Protein AF-A0A7S2A6K2-F1 (afdb_monomer)

Organism: Trieres chinensis (NCBI:txid1514140)

Radius of gyration: 58.03 Å; Cα contacts (8 Å, |Δi|>4): 0; chains: 1; bounding box: 153×87×168 Å

pLDDT: mean 70.65, std 25.45, range [35.47, 98.81]

Secondary structure (DSSP, 8-state):
------------------------------------------PPP---------PPP------------------------PPPP--------------S---SSGGG-S-----GGG--S---------------------------------HHHHHHHHHHHHHHHHHHHHHHHHHHHHHHHHHHHHHHHHHHHHHHHHHHHHHHHHHHHHHHHHHHHHHHHHHHHHHHHHHHHHHHHHHHHHHHHHHHHHHHHHHHHHHHHHHHHHHHHHHHHHHHHHHHHHHHHHHHHHHHHHHH-

Foldseek 3Di:
DDDDDDDDPPDDDDDDDDDDDDDDDDDDDDDDDDDDDDDDDDDDDDDDDDDDDDDDDDDDDDDDDDDDDDDDDDDDDDDDDDDDDDDDDDDDPDDPPPDPDPPDPCVVPPDPPPPCVPVPDPPDPPDPDPPDPPPPPDDPPPPDDDDDDPPPDPPVVVVVVVVVVVVVVVVVVVVVVVVVVVVVVVVVVVVVVVVVVVVVVVVVVVVVVVVVVVVVVVVVVVVVVVVVVVVVVVVVVVVVVVVVVVVVVVVVVVVVVVVVVVVVVVVVVVVVVVVVVVVVVVVVVVVVVVVVVVVVVVVPD

Sequence (301 aa):
RTTSPGTTFRDFLGLNMIGAGSVPSSGKLPFGRRNILSYTVHSSPTISSTSPLSNPPDMIAFRTSSYVDRGVSKGGMMRSFVRPKRNEEEDNTCGTSSTDSDIDDSLSSLGCDYPHEWAAVCASPSGSQPEGAHQASGPDRAVAGTETNERSSPPDLDVARH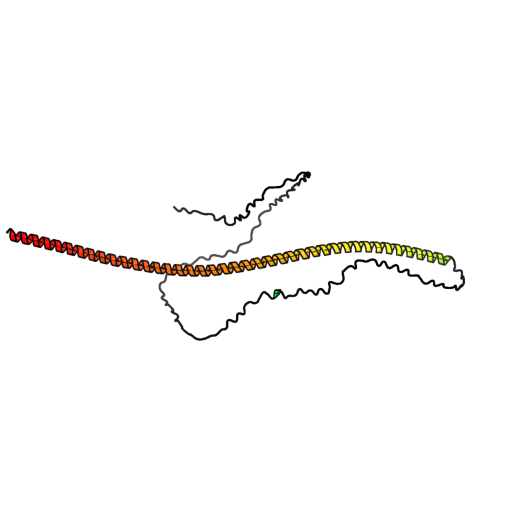VELKLRCAELELDRDRLSGERRSLHKENERLKRAASAAKEDRDTAQAQVKALRLALYQSQKKYREASEERDSLEEENERLRAENGLMAERNEDMEHLSDESRSYQEKYDGLQRIMDGLLRSLQVVTESKTVKSLQEKYV

Mean predicted aligned error: 19.92 Å

Solvent-accessible surface area (backbone atoms only — not comparable to full-atom values): 20286 Å² total; per-residue (Å²): 139,88,84,82,84,87,80,81,92,80,88,88,85,80,88,84,81,82,82,86,78,87,76,83,91,83,82,91,84,80,88,82,79,90,79,89,78,83,79,81,81,80,78,78,85,83,79,86,79,87,81,79,92,76,85,83,81,82,77,83,79,81,79,83,82,80,90,83,92,81,80,92,77,82,86,79,92,78,81,85,80,83,79,79,89,79,91,75,90,75,90,77,94,70,79,84,74,86,81,81,76,93,78,78,74,70,74,84,68,70,75,81,76,65,75,74,82,70,79,70,84,76,80,72,78,77,79,72,76,78,90,64,89,71,81,74,77,72,80,87,72,84,76,75,85,76,93,74,77,90,72,83,67,67,77,69,60,60,55,54,54,50,52,52,52,51,53,52,50,54,51,51,50,54,51,50,53,49,54,51,49,52,51,53,51,53,50,54,50,51,57,49,49,52,53,52,52,52,51,53,47,53,54,48,53,52,50,52,51,50,53,51,51,51,51,53,50,50,52,53,51,53,51,51,51,50,55,54,49,53,53,48,55,53,51,50,55,51,48,53,51,51,52,52,52,51,49,54,53,50,53,52,48,53,54,51,50,53,52,50,51,52,50,50,53,51,49,54,51,52,57,49,50,50,53,51,51,56,50,50,54,52,53,50,49,54,52,50,54,52,51,54,53,52,57,52,52,70,72,76,109

Structure (mmCIF, N/CA/C/O backbone):
data_AF-A0A7S2A6K2-F1
#
_entry.id   AF-A0A7S2A6K2-F1
#
loop_
_atom_site.group_PDB
_atom_site.id
_atom_site.type_symbol
_atom_site.label_atom_id
_atom_site.label_alt_id
_atom_site.label_comp_id
_atom_site.label_asym_id
_atom_site.label_entity_id
_atom_site.label_seq_id
_atom_site.pdbx_PDB_ins_code
_atom_site.Cartn_x
_atom_site.Cartn_y
_atom_site.Cartn_z
_atom_site.occupancy
_atom_site.B_iso_or_equiv
_atom_site.auth_seq_id
_atom_site.auth_comp_id
_atom_site.auth_asym_id
_atom_site.auth_atom_id
_atom_site.pdbx_PDB_model_num
ATOM 1 N N . ARG A 1 1 ? -47.329 -11.532 9.776 1.00 42.75 1 ARG A N 1
ATOM 2 C CA . ARG A 1 1 ? -47.103 -10.495 8.741 1.00 42.75 1 ARG A CA 1
ATOM 3 C C . ARG A 1 1 ? -45.695 -9.971 8.941 1.00 42.75 1 ARG A C 1
ATOM 5 O O . ARG A 1 1 ? -45.453 -9.232 9.878 1.00 42.75 1 ARG A O 1
ATOM 12 N N . THR A 1 2 ? -44.776 -10.493 8.146 1.00 38.06 2 THR A N 1
ATOM 13 C CA . THR A 1 2 ? -43.344 -10.205 8.158 1.00 38.06 2 THR A CA 1
ATOM 14 C C . THR A 1 2 ? -43.071 -9.011 7.251 1.00 38.06 2 THR A C 1
ATOM 16 O O . THR A 1 2 ? -43.418 -9.060 6.073 1.00 38.06 2 THR A O 1
ATOM 19 N N . THR A 1 3 ? -42.449 -7.961 7.773 1.00 47.28 3 THR A N 1
ATOM 20 C CA . THR A 1 3 ? -41.890 -6.870 6.965 1.00 47.28 3 THR A CA 1
ATOM 21 C C . THR A 1 3 ? -40.410 -6.750 7.287 1.00 47.28 3 THR A C 1
ATOM 23 O O . THR A 1 3 ? -40.027 -6.263 8.345 1.00 47.28 3 THR A O 1
ATOM 26 N N . SER A 1 4 ? -39.604 -7.263 6.362 1.00 36.09 4 SER A N 1
ATOM 27 C CA . SER A 1 4 ? -38.177 -6.988 6.219 1.00 36.09 4 SER A CA 1
ATOM 28 C C . SER A 1 4 ? -38.004 -5.641 5.506 1.00 36.09 4 SER A C 1
ATOM 30 O O . SER A 1 4 ? -38.740 -5.380 4.551 1.00 36.09 4 SER A O 1
ATOM 32 N N . PRO A 1 5 ? -37.024 -4.813 5.898 1.00 55.53 5 PRO A N 1
ATOM 33 C CA . PRO A 1 5 ? -36.425 -3.839 5.007 1.00 55.53 5 PRO A CA 1
ATOM 34 C C . PRO A 1 5 ? -35.109 -4.405 4.457 1.00 55.53 5 PRO A C 1
ATOM 36 O O . PRO A 1 5 ? -34.169 -4.676 5.201 1.00 55.53 5 PRO A O 1
ATOM 39 N N . GLY A 1 6 ? -35.052 -4.594 3.140 1.00 37.22 6 GLY A N 1
ATOM 40 C CA . GLY A 1 6 ? -33.804 -4.802 2.415 1.00 37.22 6 GLY A CA 1
ATOM 41 C C . GLY A 1 6 ? -33.145 -3.453 2.152 1.00 37.22 6 GLY A C 1
ATOM 42 O O . GLY A 1 6 ? -33.611 -2.694 1.306 1.00 37.22 6 GLY A O 1
ATOM 43 N N . THR A 1 7 ? -32.073 -3.149 2.878 1.00 47.56 7 THR A N 1
ATOM 44 C CA . THR A 1 7 ? -31.164 -2.042 2.577 1.00 47.56 7 THR A CA 1
ATOM 45 C C . THR A 1 7 ? -30.038 -2.567 1.692 1.00 47.56 7 THR A C 1
ATOM 47 O O . THR A 1 7 ? -29.226 -3.399 2.089 1.00 47.56 7 THR A O 1
ATOM 50 N N . THR A 1 8 ? -30.005 -2.110 0.444 1.00 48.53 8 THR A N 1
ATOM 51 C CA . THR A 1 8 ? -28.906 -2.375 -0.484 1.00 48.53 8 THR A CA 1
ATOM 52 C C . THR A 1 8 ? -27.699 -1.527 -0.108 1.00 48.53 8 THR A C 1
ATOM 54 O O . THR A 1 8 ? -27.728 -0.303 -0.196 1.00 48.53 8 THR A O 1
ATOM 57 N N . PHE A 1 9 ? -26.636 -2.217 0.291 1.00 44.91 9 PHE A N 1
ATOM 58 C CA . PHE A 1 9 ? -25.299 -1.702 0.545 1.00 44.91 9 PHE A CA 1
ATOM 59 C C . PHE A 1 9 ? -24.599 -1.435 -0.798 1.00 44.91 9 PHE A C 1
ATOM 61 O O . PHE A 1 9 ? -23.989 -2.318 -1.398 1.00 44.91 9 PHE A O 1
ATOM 68 N N . ARG A 1 10 ? -24.747 -0.220 -1.320 1.00 46.84 10 ARG A N 1
ATOM 69 C CA . ARG A 1 10 ? -23.937 0.318 -2.416 1.00 46.84 10 ARG A CA 1
ATOM 70 C C . ARG A 1 10 ? -23.838 1.811 -2.172 1.00 46.84 10 ARG A C 1
ATOM 72 O O . ARG A 1 10 ? -24.794 2.504 -2.468 1.00 46.84 10 ARG A O 1
ATOM 79 N N . ASP A 1 11 ? -22.754 2.217 -1.514 1.00 42.09 11 ASP A N 1
ATOM 80 C CA . ASP A 1 11 ? -22.126 3.545 -1.578 1.00 42.09 11 ASP A CA 1
ATOM 81 C C . ASP A 1 11 ? -21.040 3.625 -0.495 1.00 42.09 11 ASP A C 1
ATOM 83 O O . ASP A 1 11 ? -21.194 4.247 0.548 1.00 42.09 11 ASP A O 1
ATOM 87 N N . PHE A 1 12 ? -19.915 2.957 -0.734 1.00 44.66 12 PHE A N 1
ATOM 88 C CA . PHE A 1 12 ? -18.656 3.268 -0.061 1.00 44.66 12 PHE A CA 1
ATOM 89 C C . PHE A 1 12 ? -17.568 3.144 -1.116 1.00 44.66 12 PHE A C 1
ATOM 91 O O . PHE A 1 12 ? -17.227 2.037 -1.513 1.00 44.66 12 PHE A O 1
ATOM 98 N N . LEU A 1 13 ? -17.164 4.304 -1.638 1.00 49.12 13 LEU A N 1
ATOM 99 C CA . LEU A 1 13 ? -15.906 4.681 -2.302 1.00 49.12 13 LEU A CA 1
ATOM 100 C C . LEU A 1 13 ? -16.194 5.848 -3.269 1.00 49.12 13 LEU A C 1
ATOM 102 O O . LEU A 1 13 ? -15.992 5.768 -4.478 1.00 49.12 13 LEU A O 1
ATOM 106 N N . GLY A 1 14 ? -16.694 6.952 -2.709 1.00 36.16 14 GLY A N 1
ATOM 107 C CA . GLY A 1 14 ? -16.767 8.253 -3.370 1.00 36.16 14 GLY A CA 1
ATOM 108 C C . GLY A 1 14 ? -15.609 9.130 -2.905 1.00 36.16 14 GLY A C 1
ATOM 109 O O . GLY A 1 14 ? -15.725 9.841 -1.910 1.00 36.16 14 GLY A O 1
ATOM 110 N N . LEU A 1 15 ? -14.487 9.054 -3.620 1.00 44.50 15 LEU A N 1
ATOM 111 C CA . LEU A 1 15 ? -13.382 10.008 -3.552 1.00 44.50 15 LEU A CA 1
ATOM 112 C C . LEU A 1 15 ? -13.890 11.402 -3.956 1.00 44.50 15 LEU A C 1
ATOM 114 O O . LEU A 1 15 ? -13.975 11.709 -5.140 1.00 44.50 15 LEU A O 1
ATOM 118 N N . ASN A 1 16 ? -14.204 12.252 -2.979 1.00 39.16 16 ASN A N 1
ATOM 119 C CA . ASN A 1 16 ? -14.397 13.687 -3.189 1.00 39.16 16 ASN A CA 1
ATOM 120 C C . ASN A 1 16 ? -13.176 14.437 -2.655 1.00 39.16 16 ASN A C 1
ATOM 122 O O . ASN A 1 16 ? -13.087 14.770 -1.478 1.00 39.16 16 ASN A O 1
ATOM 126 N N . MET A 1 17 ? -12.231 14.697 -3.553 1.00 42.09 17 MET A N 1
ATOM 127 C CA . MET A 1 17 ? -11.074 15.562 -3.337 1.00 42.09 17 MET A CA 1
ATOM 128 C C . MET A 1 17 ? -10.866 16.394 -4.601 1.00 42.09 17 MET A C 1
ATOM 130 O O . MET A 1 17 ? -10.037 16.036 -5.425 1.00 42.09 17 MET A O 1
ATOM 134 N N . ILE A 1 18 ? -11.608 17.496 -4.761 1.00 43.25 18 ILE A N 1
ATOM 135 C CA . ILE A 1 18 ? -11.121 18.682 -5.487 1.00 43.25 18 ILE A CA 1
ATOM 136 C C . ILE A 1 18 ? -11.653 19.919 -4.758 1.00 43.25 18 ILE A C 1
ATOM 138 O O . ILE A 1 18 ? -12.797 20.334 -4.931 1.00 43.25 18 ILE A O 1
ATOM 142 N N . GLY A 1 19 ? -10.796 20.484 -3.908 1.00 40.16 19 GLY A N 1
ATOM 143 C CA . GLY A 1 19 ? -10.987 21.800 -3.320 1.00 40.16 19 GLY A CA 1
ATOM 144 C C . GLY A 1 19 ? -10.892 22.882 -4.394 1.00 40.16 19 GLY A C 1
ATOM 145 O O . GLY A 1 19 ? -9.965 22.902 -5.205 1.00 40.16 19 GLY A O 1
ATOM 146 N N . ALA A 1 20 ? -11.865 23.786 -4.383 1.00 39.44 20 ALA A N 1
ATOM 147 C CA . ALA A 1 20 ? -11.866 24.995 -5.185 1.00 39.44 20 ALA A CA 1
ATOM 148 C C . ALA A 1 20 ? -10.794 25.962 -4.654 1.00 39.44 20 ALA A C 1
ATOM 150 O O . ALA A 1 20 ? -10.981 26.637 -3.643 1.00 39.44 20 ALA A O 1
ATOM 151 N N . GLY A 1 21 ? -9.653 26.006 -5.341 1.00 39.03 21 GLY A N 1
ATOM 152 C CA . GLY A 1 21 ? -8.629 27.027 -5.159 1.00 39.03 21 GLY A CA 1
ATOM 153 C C . GLY A 1 21 ? -9.043 28.328 -5.843 1.00 39.03 21 GLY A C 1
ATOM 154 O O . GLY A 1 21 ? -9.086 28.414 -7.067 1.00 39.03 21 GLY A O 1
ATOM 155 N N . SER A 1 22 ? -9.347 29.329 -5.024 1.00 41.62 22 SER A N 1
ATOM 156 C CA . SER A 1 22 ? -9.464 30.740 -5.388 1.00 41.62 22 SER A CA 1
ATOM 157 C C . SER A 1 22 ? -8.149 31.258 -5.989 1.00 41.62 22 SER A C 1
ATOM 159 O O . SER A 1 22 ? -7.087 31.077 -5.393 1.00 41.62 22 SER A O 1
ATOM 161 N N . VAL A 1 23 ? -8.214 31.925 -7.145 1.00 47.94 23 VAL A N 1
ATOM 162 C CA . VAL A 1 23 ? -7.102 32.703 -7.719 1.00 47.94 23 VAL A CA 1
ATOM 163 C C . VAL A 1 23 ? -7.562 34.158 -7.838 1.00 47.94 23 VAL A C 1
ATOM 165 O O . VAL A 1 23 ? -8.646 34.402 -8.377 1.00 47.94 23 VAL A O 1
ATOM 168 N N . PRO A 1 24 ? -6.784 35.137 -7.342 1.00 54.09 24 PRO A N 1
ATOM 169 C CA . PRO A 1 24 ? -7.189 36.530 -7.356 1.00 54.09 24 PRO A CA 1
ATOM 170 C C . PRO A 1 24 ? -6.996 37.174 -8.730 1.00 54.09 24 PRO A C 1
ATOM 172 O O . PRO A 1 24 ? -6.078 36.873 -9.491 1.00 54.09 24 PRO A O 1
ATOM 175 N N . SER A 1 25 ? -7.877 38.132 -8.996 1.00 47.06 25 SER A N 1
ATOM 176 C CA . SER A 1 25 ? -7.819 39.067 -10.108 1.00 47.06 25 SER A CA 1
ATOM 177 C C . SER A 1 25 ? -6.558 39.934 -10.074 1.00 47.06 25 SER A C 1
ATOM 179 O O . SER A 1 25 ? -6.265 40.543 -9.046 1.00 47.06 25 SER A O 1
ATOM 181 N N . SER A 1 26 ? -5.894 40.107 -11.216 1.00 49.72 26 SER A N 1
ATOM 182 C CA . SER A 1 26 ? -5.509 41.416 -11.780 1.00 49.72 26 SER A CA 1
ATOM 183 C C . SER A 1 26 ? -4.540 41.241 -12.954 1.00 49.72 26 SER A C 1
ATOM 185 O O . SER A 1 26 ? -3.700 40.350 -12.949 1.00 49.72 26 SER A O 1
ATOM 187 N N . GLY A 1 27 ? -4.643 42.124 -13.952 1.00 39.91 27 GLY A N 1
ATOM 188 C CA . GLY A 1 27 ? -3.552 42.366 -14.904 1.00 39.91 27 GLY A CA 1
ATOM 189 C C . GLY A 1 27 ? -3.929 42.261 -16.378 1.00 39.91 27 GLY A C 1
ATOM 190 O O . GLY A 1 27 ? -3.721 41.241 -17.018 1.00 39.91 27 GLY A O 1
ATOM 191 N N . LYS A 1 28 ? -4.441 43.366 -16.927 1.00 50.69 28 LYS A N 1
ATOM 192 C CA . LYS A 1 28 ? -4.556 43.645 -18.367 1.00 50.69 28 LYS A CA 1
ATOM 193 C C . LYS A 1 28 ? -3.193 43.547 -19.063 1.00 50.69 28 LYS A C 1
ATOM 195 O O . LYS A 1 28 ? -2.296 44.261 -18.635 1.00 50.69 28 LYS A O 1
ATOM 200 N N . LEU A 1 29 ? -3.107 42.864 -20.208 1.00 44.53 29 LEU A N 1
ATOM 201 C CA . LEU A 1 29 ? -2.281 43.278 -21.358 1.00 44.53 29 LEU A CA 1
ATOM 202 C C . LEU A 1 29 ? -2.903 42.786 -22.686 1.00 44.53 29 LEU A C 1
ATOM 204 O O . LEU A 1 29 ? -3.667 41.819 -22.667 1.00 44.53 29 LEU A O 1
ATOM 208 N N . PRO A 1 30 ? -2.654 43.469 -23.824 1.00 59.94 30 PRO A N 1
ATOM 209 C CA . PRO A 1 30 ? -3.544 43.408 -24.977 1.00 59.94 30 PRO A CA 1
ATOM 210 C C . PRO A 1 30 ? -2.936 42.726 -26.223 1.00 59.94 30 PRO A C 1
ATOM 212 O O . PRO A 1 30 ? -1.726 42.628 -26.369 1.00 59.94 30 PRO A O 1
ATOM 215 N N . PHE A 1 31 ? -3.833 42.349 -27.143 1.00 43.31 31 PHE A N 1
ATOM 216 C CA . PHE A 1 31 ? -3.642 42.054 -28.576 1.00 43.31 31 PHE A CA 1
ATOM 217 C C . PHE A 1 31 ? -2.600 41.006 -29.004 1.00 43.31 31 PHE A C 1
ATOM 219 O O . PHE A 1 31 ? -1.398 41.229 -28.950 1.00 43.31 31 PHE A O 1
ATOM 226 N N . GLY A 1 32 ? -3.070 39.932 -29.656 1.00 36.59 32 GLY A N 1
ATOM 227 C CA . GLY A 1 32 ? -2.157 39.057 -30.394 1.00 36.59 32 GLY A CA 1
ATOM 228 C C . GLY A 1 32 ? -2.768 37.846 -31.090 1.00 36.59 32 GLY A C 1
ATOM 229 O O . GLY A 1 32 ? -2.467 36.729 -30.719 1.00 36.59 32 GLY A O 1
ATOM 230 N N . ARG A 1 33 ? -3.574 38.093 -32.128 1.00 42.75 33 ARG A N 1
ATOM 231 C CA . ARG A 1 33 ? -3.804 37.231 -33.309 1.00 42.75 33 ARG A CA 1
ATOM 232 C C . ARG A 1 33 ? -4.261 35.770 -33.109 1.00 42.75 33 ARG A C 1
ATOM 234 O O . ARG A 1 33 ? -3.524 34.863 -32.750 1.00 42.75 33 ARG A O 1
ATOM 241 N N . ARG A 1 34 ? -5.506 35.580 -33.553 1.00 45.62 34 ARG A N 1
ATOM 242 C CA . ARG A 1 34 ? -6.165 34.341 -33.979 1.00 45.62 34 ARG A CA 1
ATOM 243 C C . ARG A 1 34 ? -5.237 33.433 -34.801 1.00 45.62 34 ARG A C 1
ATOM 245 O O . ARG A 1 34 ? -4.750 33.865 -35.839 1.00 45.62 34 ARG A O 1
ATOM 252 N N . ASN A 1 35 ? -5.143 32.167 -34.404 1.00 38.53 35 ASN A N 1
ATOM 253 C CA . ASN A 1 35 ? -4.985 31.036 -35.316 1.00 38.53 35 ASN A CA 1
ATOM 254 C C . ASN A 1 35 ? -5.990 29.965 -34.883 1.00 38.53 35 ASN A C 1
ATOM 256 O O . ASN A 1 35 ? -5.840 29.328 -33.845 1.00 38.53 35 ASN A O 1
ATOM 260 N N . ILE A 1 36 ? -7.067 29.845 -35.658 1.00 42.19 36 ILE A N 1
ATOM 261 C CA . ILE A 1 36 ? -8.081 28.805 -35.507 1.00 42.19 36 ILE A CA 1
ATOM 262 C C . ILE A 1 36 ? -7.498 27.558 -36.174 1.00 42.19 36 ILE A C 1
ATOM 264 O O . ILE A 1 36 ? -7.496 27.458 -37.397 1.00 42.19 36 ILE A O 1
ATOM 268 N N . LEU A 1 37 ? -6.959 26.639 -35.375 1.00 40.16 37 LEU A N 1
ATOM 269 C CA . LEU A 1 37 ? -6.690 25.268 -35.802 1.00 40.16 37 LEU A CA 1
ATOM 270 C C . LEU A 1 37 ? -7.929 24.437 -35.464 1.00 40.16 37 LEU A C 1
ATOM 272 O O . LEU A 1 37 ? -8.225 24.173 -34.300 1.00 40.16 37 LEU A O 1
ATOM 276 N N . SER A 1 38 ? -8.686 24.081 -36.497 1.00 39.81 38 SER A N 1
ATOM 277 C CA . SER A 1 38 ? -9.765 23.101 -36.434 1.00 39.81 38 SER A CA 1
ATOM 278 C C . SER A 1 38 ? -9.172 21.713 -36.194 1.00 39.81 38 SER A C 1
ATOM 280 O O . SER A 1 38 ? -8.532 21.153 -37.080 1.00 39.81 38 SER A O 1
ATOM 282 N N . TYR A 1 39 ? -9.399 21.157 -35.004 1.00 35.47 39 TYR A N 1
ATOM 283 C CA . TYR A 1 39 ? -9.144 19.749 -34.715 1.00 35.47 39 TYR A CA 1
ATOM 284 C C . TYR A 1 39 ? -10.369 18.937 -35.139 1.00 35.47 39 TYR A C 1
ATOM 286 O O . TYR A 1 39 ? -11.404 18.947 -34.474 1.00 35.47 39 TYR A O 1
ATOM 294 N N . THR A 1 40 ? -10.264 18.246 -36.270 1.00 39.19 40 THR A N 1
ATOM 295 C CA . THR A 1 40 ? -11.180 17.171 -36.655 1.00 39.19 40 THR A CA 1
ATOM 296 C C . THR A 1 40 ? -10.901 15.964 -35.764 1.00 39.19 40 THR A C 1
ATOM 298 O O . THR A 1 40 ? -9.881 15.291 -35.897 1.00 39.19 40 THR A O 1
ATOM 301 N N . VAL A 1 41 ? -11.813 15.698 -34.831 1.00 38.25 41 VAL A N 1
ATOM 302 C CA . VAL A 1 41 ? -11.847 14.459 -34.050 1.00 38.25 41 VAL A CA 1
ATOM 303 C C . VAL A 1 41 ? -12.326 13.346 -34.981 1.00 38.25 41 VAL A C 1
ATOM 305 O O . VAL A 1 41 ? -13.511 13.258 -35.293 1.00 38.25 41 VAL A O 1
ATOM 308 N N . HIS A 1 42 ? -11.410 12.505 -35.461 1.00 37.00 42 HIS A N 1
ATOM 309 C CA . HIS A 1 42 ? -11.784 11.238 -36.081 1.00 37.00 42 HIS A CA 1
ATOM 310 C C . HIS A 1 42 ? -12.136 10.239 -34.980 1.00 37.00 42 HIS A C 1
ATOM 312 O O . HIS A 1 42 ? -11.270 9.727 -34.275 1.00 37.00 42 HIS A O 1
ATOM 318 N N . SER A 1 43 ? -13.436 9.999 -34.820 1.00 38.16 43 SER A N 1
ATOM 319 C CA . SER A 1 43 ? -13.988 8.913 -34.019 1.00 38.16 43 SER A CA 1
ATOM 320 C C . SER A 1 43 ? -13.567 7.561 -34.602 1.00 38.16 43 SER A C 1
ATOM 322 O O . SER A 1 43 ? -13.741 7.307 -35.794 1.00 38.16 43 SER A O 1
ATOM 324 N N . SER A 1 44 ? -13.018 6.697 -33.751 1.00 40.88 44 SER A N 1
ATOM 325 C CA . SER A 1 44 ? -12.693 5.304 -34.062 1.00 40.88 44 SER A CA 1
ATOM 326 C C . SER A 1 44 ? -13.932 4.517 -34.518 1.00 40.88 44 SER A C 1
ATOM 328 O O . SER A 1 44 ? -15.012 4.714 -33.954 1.00 40.88 44 SER A O 1
ATOM 330 N N . PRO A 1 45 ? -13.804 3.582 -35.477 1.00 51.03 45 PRO A N 1
ATOM 331 C CA . PRO A 1 45 ? -14.898 2.701 -35.853 1.00 51.03 45 PRO A CA 1
ATOM 332 C C . PRO A 1 45 ? -15.125 1.622 -34.789 1.00 51.03 45 PRO A C 1
ATOM 334 O O . PRO A 1 45 ? -14.215 0.906 -34.372 1.00 51.03 45 PRO A O 1
ATOM 337 N N . THR A 1 46 ? -16.380 1.506 -34.369 1.00 38.78 46 THR A N 1
ATOM 338 C CA . THR A 1 46 ? -16.914 0.423 -33.545 1.00 38.78 46 THR A CA 1
ATOM 339 C C . THR A 1 46 ? -16.974 -0.844 -34.398 1.00 38.78 46 THR A C 1
ATOM 341 O O . THR A 1 46 ? -17.754 -0.918 -35.344 1.00 38.78 46 THR A O 1
ATOM 344 N N . ILE A 1 47 ? -16.146 -1.844 -34.093 1.00 43.41 47 ILE A N 1
ATOM 345 C CA . ILE A 1 47 ? -16.256 -3.169 -34.711 1.00 43.41 47 ILE A CA 1
ATOM 346 C C . ILE A 1 47 ? -17.214 -3.991 -33.851 1.00 43.41 47 ILE A C 1
ATOM 348 O O . ILE A 1 47 ? -16.845 -4.525 -32.806 1.00 43.41 47 ILE A O 1
ATOM 352 N N . SER A 1 48 ? -18.467 -4.073 -34.291 1.00 40.22 48 SER A N 1
ATOM 353 C CA . SER A 1 48 ? -19.403 -5.100 -33.850 1.00 40.22 48 SER A CA 1
ATOM 354 C C . SER A 1 48 ? -18.947 -6.446 -34.411 1.00 40.22 48 SER A C 1
ATOM 356 O O . SER A 1 48 ? -18.986 -6.656 -35.620 1.00 40.22 48 SER A O 1
ATOM 358 N N . SER A 1 49 ? -18.539 -7.370 -33.541 1.00 39.38 49 SER A N 1
ATOM 359 C CA . SER A 1 49 ? -18.468 -8.789 -33.893 1.00 39.38 49 SER A CA 1
ATOM 360 C C . SER A 1 49 ? -19.356 -9.580 -32.940 1.00 39.38 49 SER A C 1
ATOM 362 O O . SER A 1 49 ? -19.070 -9.773 -31.763 1.00 39.38 49 SER A O 1
ATOM 364 N N . THR A 1 50 ? -20.510 -9.965 -33.467 1.00 48.88 50 THR A N 1
ATOM 365 C CA . THR A 1 50 ? -21.356 -11.031 -32.949 1.00 48.88 50 THR A CA 1
ATOM 366 C C . THR A 1 50 ? -20.763 -12.358 -33.402 1.00 48.88 50 THR A C 1
ATOM 368 O O . THR A 1 50 ? -20.618 -12.581 -34.604 1.00 48.88 50 THR A O 1
ATOM 371 N N . SER A 1 51 ? -20.451 -13.256 -32.473 1.00 39.03 51 SER A N 1
ATOM 372 C CA . SER A 1 51 ? -20.331 -14.691 -32.754 1.00 39.03 51 SER A CA 1
ATOM 373 C C . SER A 1 51 ? -20.662 -15.515 -31.503 1.00 39.03 51 SER A C 1
ATOM 375 O O . SER A 1 51 ? -20.531 -14.998 -30.393 1.00 39.03 51 SER A O 1
ATOM 377 N N . PRO A 1 52 ? -21.188 -16.741 -31.679 1.00 51.34 52 PRO A N 1
ATOM 378 C CA . PRO A 1 52 ? -22.113 -17.359 -30.737 1.00 51.34 52 PRO A CA 1
ATOM 379 C C . PRO A 1 52 ? -21.466 -18.386 -29.797 1.00 51.34 52 PRO A C 1
ATOM 381 O O . PRO A 1 52 ? -20.362 -18.868 -30.024 1.00 51.34 52 PRO A O 1
ATOM 384 N N . LEU A 1 53 ? -22.244 -18.710 -28.759 1.00 44.81 53 LEU A N 1
ATOM 385 C CA . LEU A 1 53 ? -22.185 -19.854 -27.844 1.00 44.81 53 LEU A CA 1
ATOM 386 C C . LEU A 1 53 ? -21.202 -20.986 -28.212 1.00 44.81 53 LEU A C 1
ATOM 388 O O . LEU A 1 53 ? -21.426 -21.730 -29.165 1.00 44.81 53 LEU A O 1
ATOM 392 N N . SER A 1 54 ? -20.244 -21.238 -27.317 1.00 44.69 54 SER A N 1
ATOM 393 C CA . SER A 1 54 ? -19.679 -22.572 -27.094 1.00 44.69 54 SER A CA 1
ATOM 394 C C . SER A 1 54 ? -19.627 -22.859 -25.591 1.00 44.69 54 SER A C 1
ATOM 396 O O . SER A 1 54 ? -19.135 -22.042 -24.815 1.00 44.69 54 SER A O 1
ATOM 398 N N . ASN A 1 55 ? -20.183 -24.006 -25.213 1.00 46.44 55 ASN A N 1
ATOM 399 C CA . ASN A 1 55 ? -20.438 -24.482 -23.853 1.00 46.44 55 ASN A CA 1
ATOM 400 C C . ASN A 1 55 ? -19.206 -24.460 -22.918 1.00 46.44 55 ASN A C 1
ATOM 402 O O . ASN A 1 55 ? -18.104 -24.772 -23.374 1.00 46.44 55 ASN A O 1
ATOM 406 N N . PRO A 1 56 ? -19.379 -24.193 -21.609 1.00 58.19 56 PRO A N 1
ATOM 407 C CA . PRO A 1 56 ? -18.349 -24.465 -20.608 1.00 58.19 56 PRO A CA 1
ATOM 408 C C . PRO A 1 56 ? -18.281 -25.972 -20.274 1.00 58.19 56 PRO A C 1
ATOM 410 O O . PRO A 1 56 ? -19.327 -26.626 -20.243 1.00 58.19 56 PRO A O 1
ATOM 413 N N . PRO A 1 57 ? -17.089 -26.537 -20.003 1.00 57.09 57 PRO A N 1
ATOM 414 C CA . PRO A 1 57 ? -16.951 -27.921 -19.569 1.00 57.09 57 PRO A CA 1
ATOM 415 C C . PRO A 1 57 ? -17.310 -28.099 -18.086 1.00 57.09 57 PRO A C 1
ATOM 417 O O . PRO A 1 57 ? -16.987 -27.269 -17.237 1.00 57.09 57 PRO A O 1
ATOM 420 N N . ASP A 1 58 ? -17.988 -29.216 -17.839 1.00 40.50 58 ASP A N 1
ATOM 421 C CA . ASP A 1 58 ? -18.359 -29.879 -16.588 1.00 40.50 58 ASP A CA 1
ATOM 422 C C . ASP A 1 58 ? -17.674 -29.398 -15.298 1.00 40.50 58 ASP A C 1
ATOM 424 O O . ASP A 1 58 ? -16.499 -29.662 -15.029 1.00 40.50 58 ASP A O 1
ATOM 428 N N . MET A 1 59 ? -18.479 -28.789 -14.422 1.00 44.66 59 MET A N 1
ATOM 429 C CA . MET A 1 59 ? -18.147 -28.683 -13.007 1.00 44.66 59 MET A CA 1
ATOM 430 C C . MET A 1 59 ? -18.308 -30.045 -12.330 1.00 44.66 59 MET A C 1
ATOM 432 O O . MET A 1 59 ? -19.373 -30.664 -12.358 1.00 44.66 59 MET A O 1
ATOM 436 N N . ILE A 1 60 ? -17.245 -30.467 -11.654 1.00 43.50 60 ILE A N 1
ATOM 437 C CA . ILE A 1 60 ? -17.207 -31.617 -10.755 1.00 43.50 60 ILE A CA 1
ATOM 438 C C . ILE A 1 60 ? -18.222 -31.397 -9.625 1.00 43.50 60 ILE A C 1
ATOM 440 O O . ILE A 1 60 ? -18.049 -30.546 -8.752 1.00 43.50 60 ILE A O 1
ATOM 444 N N . ALA A 1 61 ? -19.297 -32.181 -9.655 1.00 39.38 61 ALA A N 1
ATOM 445 C CA . ALA A 1 61 ? -20.300 -32.245 -8.607 1.00 39.38 61 ALA A CA 1
ATOM 446 C C . ALA A 1 61 ? -19.719 -32.926 -7.357 1.00 39.38 61 ALA A C 1
ATOM 448 O O . ALA A 1 61 ? -19.506 -34.141 -7.336 1.00 39.38 61 ALA A O 1
ATOM 449 N N . PHE A 1 62 ? -19.514 -32.162 -6.283 1.00 40.06 62 PHE A N 1
ATOM 450 C CA . PHE A 1 62 ? -19.379 -32.739 -4.948 1.00 40.06 62 PHE A CA 1
ATOM 451 C C . PHE A 1 62 ? -20.750 -33.246 -4.493 1.00 40.06 62 PHE A C 1
ATOM 453 O O . PHE A 1 62 ? -21.661 -32.481 -4.184 1.00 40.06 62 PHE A O 1
ATOM 460 N N . ARG A 1 63 ? -20.884 -34.575 -4.499 1.00 41.53 63 ARG A N 1
ATOM 461 C CA . ARG A 1 63 ? -22.012 -35.320 -3.940 1.00 41.53 63 ARG A CA 1
ATOM 462 C C . ARG A 1 63 ? -22.208 -34.955 -2.468 1.00 41.53 63 ARG A C 1
ATOM 464 O O . ARG A 1 63 ? -21.372 -35.285 -1.630 1.00 41.53 63 ARG A O 1
ATOM 471 N N . THR A 1 64 ? -23.355 -34.375 -2.143 1.00 43.84 64 THR A N 1
ATOM 472 C CA . THR A 1 64 ? -23.930 -34.448 -0.801 1.00 43.84 64 THR A CA 1
ATOM 473 C C . THR A 1 64 ? -24.529 -35.844 -0.617 1.00 43.84 64 THR A C 1
ATOM 475 O O . THR A 1 64 ? -25.488 -36.227 -1.283 1.00 43.84 64 THR A O 1
ATOM 478 N N . SER A 1 65 ? -23.913 -36.647 0.254 1.00 44.22 65 SER A N 1
ATOM 479 C CA . SER A 1 65 ? -24.444 -37.947 0.670 1.00 44.22 65 SER A CA 1
ATOM 480 C C . SER A 1 65 ? -25.419 -37.746 1.826 1.00 44.22 65 SER A C 1
ATOM 482 O O . SER A 1 65 ? -25.034 -37.314 2.908 1.00 44.22 65 SER A O 1
ATOM 484 N N . SER A 1 66 ? -26.683 -38.068 1.579 1.00 53.47 66 SER A N 1
ATOM 485 C CA . SER A 1 66 ? -27.741 -38.249 2.574 1.00 53.47 66 SER A CA 1
ATOM 486 C C . SER A 1 66 ? -27.640 -39.608 3.289 1.00 53.47 66 SER A C 1
ATOM 488 O O . SER A 1 66 ? -27.032 -40.526 2.740 1.00 53.47 66 SER A O 1
ATOM 490 N N . TYR A 1 67 ? -28.380 -39.744 4.406 1.00 36.69 67 TYR A N 1
ATOM 491 C CA . TYR A 1 67 ? -28.694 -40.964 5.192 1.00 36.69 67 TYR A CA 1
ATOM 492 C C . TYR A 1 67 ? -27.600 -41.391 6.199 1.00 36.69 67 TYR A C 1
ATOM 494 O O . TYR A 1 67 ? -26.450 -41.545 5.822 1.00 36.69 67 TYR A O 1
ATOM 502 N N . VAL A 1 68 ? -27.849 -41.594 7.503 1.00 48.28 68 VAL A N 1
ATOM 503 C CA . VAL A 1 68 ? -28.964 -42.291 8.178 1.00 48.28 68 VAL A CA 1
ATOM 504 C C . VAL A 1 68 ? -29.245 -41.686 9.565 1.00 48.28 68 VAL A C 1
ATOM 506 O O . VAL A 1 68 ? -28.333 -41.444 10.349 1.00 48.28 68 VAL A O 1
ATOM 509 N N . ASP A 1 69 ? -30.532 -41.537 9.867 1.00 47.34 69 ASP A N 1
ATOM 510 C CA . ASP A 1 69 ? -31.122 -41.342 11.191 1.00 47.34 69 ASP A CA 1
ATOM 511 C C . ASP A 1 69 ? -31.199 -42.683 11.952 1.00 47.34 69 ASP A C 1
ATOM 513 O O . ASP A 1 69 ? -31.698 -43.666 11.397 1.00 47.34 69 ASP A O 1
ATOM 517 N N . ARG A 1 70 ? -30.709 -42.735 13.201 1.00 43.09 70 ARG A N 1
ATOM 518 C CA . ARG A 1 70 ? -31.137 -43.693 14.242 1.00 43.09 70 ARG A CA 1
ATOM 519 C C . ARG A 1 70 ? -30.558 -43.332 15.618 1.00 43.09 70 ARG A C 1
ATOM 521 O O . ARG A 1 70 ? -29.389 -43.570 15.893 1.00 43.09 70 ARG A O 1
ATOM 528 N N . GLY A 1 71 ? -31.449 -42.921 16.517 1.00 40.06 71 GLY A N 1
ATOM 529 C CA . GLY A 1 71 ? -31.589 -43.601 17.809 1.00 40.06 71 GLY A CA 1
ATOM 530 C C . GLY A 1 71 ? -30.767 -43.091 18.995 1.00 40.06 71 GLY A C 1
ATOM 531 O O . GLY A 1 71 ? -29.661 -43.543 19.258 1.00 40.06 71 GLY A O 1
ATOM 532 N N . VAL A 1 72 ? -31.420 -42.242 19.788 1.00 48.56 72 VAL A N 1
ATOM 533 C CA . VAL A 1 72 ? -31.472 -42.240 21.263 1.00 48.56 72 VAL A CA 1
ATOM 534 C C . VAL A 1 72 ? -30.724 -43.394 21.964 1.00 48.56 72 VAL A C 1
ATOM 536 O O . VAL A 1 72 ? -31.179 -44.534 21.922 1.00 48.56 72 VAL A O 1
ATOM 539 N N . SER A 1 73 ? -29.700 -43.075 22.767 1.00 42.19 73 SER A N 1
ATOM 540 C CA . SER A 1 73 ? -29.483 -43.748 24.058 1.00 42.19 73 SER A CA 1
ATOM 541 C C . SER A 1 73 ? -28.633 -42.911 25.021 1.00 42.19 73 SER A C 1
ATOM 543 O O . SER A 1 73 ? -27.441 -42.706 24.831 1.00 42.19 73 SER A O 1
ATOM 545 N N . LYS A 1 74 ? -29.317 -42.441 26.067 1.00 45.28 74 LYS A N 1
ATOM 546 C CA . LYS A 1 74 ? -28.911 -42.309 27.476 1.00 45.28 74 LYS A CA 1
ATOM 547 C C . LYS A 1 74 ? -27.425 -42.509 27.833 1.00 45.28 74 LYS A C 1
ATOM 549 O O . LYS A 1 74 ? -26.894 -43.601 27.689 1.00 45.28 74 LYS A O 1
ATOM 554 N N . GLY A 1 75 ? -26.901 -41.518 28.561 1.00 43.84 75 GLY A N 1
ATOM 555 C CA . GLY A 1 75 ? -26.217 -41.739 29.841 1.00 43.84 75 GLY A CA 1
ATOM 556 C C . GLY A 1 75 ? -24.762 -42.201 29.775 1.00 43.84 75 GLY A C 1
ATOM 557 O O . GLY A 1 75 ? -24.483 -43.388 29.673 1.00 43.84 75 GLY A O 1
ATOM 558 N N . GLY A 1 76 ? -23.837 -41.264 29.978 1.00 40.19 76 GLY A N 1
ATOM 559 C CA . GLY A 1 76 ? -22.425 -41.567 30.191 1.00 40.19 76 GLY A CA 1
ATOM 560 C C . GLY A 1 76 ? -21.715 -40.424 30.900 1.00 40.19 76 GLY A C 1
ATOM 561 O O . GLY A 1 76 ? -21.164 -39.538 30.261 1.00 40.19 76 GLY A O 1
ATOM 562 N N . MET A 1 77 ? -21.757 -40.442 32.233 1.00 49.03 77 MET A N 1
ATOM 563 C CA . MET A 1 77 ? -20.890 -39.646 33.104 1.00 49.03 77 MET A CA 1
ATOM 564 C C . MET A 1 77 ? -19.417 -39.934 32.780 1.00 49.03 77 MET A C 1
ATOM 566 O O . MET A 1 77 ? -18.976 -41.062 32.972 1.00 49.03 77 MET A O 1
ATOM 570 N N . MET A 1 78 ? -18.633 -38.922 32.411 1.00 44.16 78 MET A N 1
ATOM 571 C CA . MET A 1 78 ? -17.179 -38.892 32.635 1.00 44.16 78 MET A CA 1
ATOM 572 C C . MET A 1 78 ? -16.785 -37.441 32.925 1.00 44.16 78 MET A C 1
ATOM 574 O O . MET A 1 78 ? -16.828 -36.585 32.055 1.00 44.16 78 MET A O 1
ATOM 578 N N . ARG A 1 79 ? -16.735 -37.071 34.208 1.00 43.78 79 ARG A N 1
ATOM 579 C CA . ARG A 1 79 ? -15.513 -36.990 35.030 1.00 43.78 79 ARG A CA 1
ATOM 580 C C . ARG A 1 79 ? -14.481 -36.016 34.456 1.00 43.78 79 ARG A C 1
ATOM 582 O O . ARG A 1 79 ? -13.636 -36.362 33.641 1.00 43.78 79 ARG A O 1
ATOM 589 N N . SER A 1 80 ? -14.572 -34.808 34.998 1.00 43.88 80 SER A N 1
ATOM 590 C CA . SER A 1 80 ? -13.519 -33.812 35.156 1.00 43.88 80 SER A CA 1
ATOM 591 C C . SER A 1 80 ? -12.151 -34.432 35.461 1.00 43.88 80 SER A C 1
ATOM 593 O O . SER A 1 80 ? -11.977 -35.069 36.503 1.00 43.88 80 SER A O 1
ATOM 595 N N . PHE A 1 81 ? -11.165 -34.164 34.607 1.00 43.72 81 PHE A N 1
ATOM 596 C CA . PHE A 1 81 ? -9.760 -34.217 34.993 1.00 43.72 81 PHE A CA 1
ATOM 597 C C . PHE A 1 81 ? -9.283 -32.803 35.311 1.00 43.72 81 PHE A C 1
ATOM 599 O O . PHE A 1 81 ? -8.956 -32.009 34.434 1.00 43.72 81 PHE A O 1
ATOM 606 N N . VAL A 1 82 ? -9.264 -32.519 36.609 1.00 47.09 82 VAL A N 1
ATOM 607 C CA . VAL A 1 82 ? -8.485 -31.449 37.227 1.00 47.09 82 VAL A CA 1
ATOM 608 C C . VAL A 1 82 ? -7.008 -31.788 37.012 1.00 47.09 82 VAL A C 1
ATOM 610 O O . VAL A 1 82 ? -6.535 -32.812 37.506 1.00 47.09 82 VAL A O 1
ATOM 613 N N . ARG A 1 83 ? -6.272 -30.954 36.271 1.00 40.78 83 ARG A N 1
ATOM 614 C CA . ARG A 1 83 ? -4.803 -30.972 36.304 1.00 40.78 83 ARG A CA 1
ATOM 615 C C . ARG A 1 83 ? -4.331 -30.089 37.465 1.00 40.78 83 ARG A C 1
ATOM 617 O O . ARG A 1 83 ? -4.765 -28.941 37.546 1.00 40.78 83 ARG A O 1
ATOM 624 N N . PRO A 1 84 ? -3.476 -30.598 38.365 1.00 47.78 84 PRO A N 1
ATOM 625 C CA . PRO A 1 84 ? -2.984 -29.830 39.497 1.00 47.78 84 PRO A CA 1
ATOM 626 C C . PRO A 1 84 ? -1.929 -28.809 39.055 1.00 47.78 84 PRO A C 1
ATOM 628 O O . PRO A 1 84 ? -1.075 -29.099 38.215 1.00 47.78 84 PRO A O 1
ATOM 631 N N . LYS A 1 85 ? -1.982 -27.627 39.679 1.00 47.94 85 LYS A N 1
ATOM 632 C CA . LYS A 1 85 ? -0.892 -26.648 39.722 1.00 47.94 85 LYS A CA 1
ATOM 633 C C . LYS A 1 85 ? 0.379 -27.326 40.247 1.00 47.94 85 LYS A C 1
ATOM 635 O O . LYS A 1 85 ? 0.356 -27.886 41.342 1.00 47.94 85 LYS A O 1
ATOM 640 N N . ARG A 1 86 ? 1.481 -27.230 39.500 1.00 42.06 86 ARG A N 1
ATOM 641 C CA . ARG A 1 86 ? 2.835 -27.324 40.055 1.00 42.06 86 ARG A CA 1
ATOM 642 C C . ARG A 1 86 ? 3.424 -25.923 40.091 1.00 42.06 86 ARG A C 1
ATOM 644 O O . ARG A 1 86 ? 3.565 -25.290 39.051 1.00 42.06 86 ARG A O 1
ATOM 651 N N . ASN A 1 87 ? 3.711 -25.481 41.309 1.00 51.03 87 ASN A N 1
ATOM 652 C CA . ASN A 1 87 ? 4.685 -24.446 41.594 1.00 51.03 87 ASN A CA 1
ATOM 653 C C . ASN A 1 87 ? 6.059 -25.111 41.497 1.00 51.03 87 ASN A C 1
ATOM 655 O O . ASN A 1 87 ? 6.304 -26.043 42.259 1.00 51.03 87 ASN A O 1
ATOM 659 N N . GLU A 1 88 ? 6.912 -24.639 40.598 1.00 50.97 88 GLU A N 1
ATOM 660 C CA . GLU A 1 88 ? 8.365 -24.762 40.726 1.00 50.97 88 GLU A CA 1
ATOM 661 C C . GLU A 1 88 ? 8.943 -23.396 40.335 1.00 50.97 88 GLU A C 1
ATOM 663 O O . GLU A 1 88 ? 8.946 -23.004 39.168 1.00 50.97 88 GLU A O 1
ATOM 668 N N . GLU A 1 89 ? 9.306 -22.629 41.366 1.00 53.72 89 GLU A N 1
ATOM 669 C CA . GLU A 1 89 ? 10.472 -21.751 41.325 1.00 53.72 89 GLU A CA 1
ATOM 670 C C . GLU A 1 89 ? 11.685 -22.623 40.995 1.00 53.72 89 GLU A C 1
ATOM 672 O O . GLU A 1 89 ? 11.858 -23.664 41.622 1.00 53.72 89 GLU A O 1
ATOM 677 N N . GLU A 1 90 ? 12.480 -22.220 40.008 1.00 48.44 90 GLU A N 1
ATOM 678 C CA . GLU A 1 90 ? 13.930 -22.021 40.132 1.00 48.44 90 GLU A CA 1
ATOM 679 C C . GLU A 1 90 ? 14.528 -21.708 38.750 1.00 48.44 90 GLU A C 1
ATOM 681 O O . GLU A 1 90 ? 14.342 -22.429 37.771 1.00 48.44 90 GLU A O 1
ATOM 686 N N . ASP A 1 91 ? 15.196 -20.556 38.702 1.00 52.00 91 ASP A N 1
ATOM 687 C CA . ASP A 1 91 ? 16.391 -20.242 37.928 1.00 52.00 91 ASP A CA 1
ATOM 688 C C . ASP A 1 91 ? 16.548 -20.864 36.537 1.00 52.00 91 ASP A C 1
ATOM 690 O O . ASP A 1 91 ? 17.046 -21.972 36.364 1.00 52.00 91 ASP A O 1
ATOM 694 N N . ASN A 1 92 ? 16.300 -20.041 35.515 1.00 43.66 92 ASN A N 1
ATOM 695 C CA . ASN A 1 92 ? 17.150 -20.046 34.331 1.00 43.66 92 ASN A CA 1
ATOM 696 C C . ASN A 1 92 ? 17.304 -18.628 33.782 1.00 43.66 92 ASN A C 1
ATOM 698 O O . ASN A 1 92 ? 16.459 -18.084 33.072 1.00 43.66 92 ASN A O 1
ATOM 702 N N . THR A 1 93 ? 18.453 -18.054 34.117 1.00 53.22 93 THR A N 1
ATOM 703 C CA . THR A 1 93 ? 19.172 -17.053 33.339 1.00 53.22 93 THR A CA 1
ATOM 704 C C . THR A 1 93 ? 19.278 -17.501 31.879 1.00 53.22 93 THR A C 1
ATOM 706 O O . THR A 1 93 ? 20.204 -18.200 31.481 1.00 53.22 93 THR A O 1
ATOM 709 N N . CYS A 1 94 ? 18.335 -17.072 31.047 1.00 41.69 94 CYS A N 1
ATOM 710 C CA . CYS A 1 94 ? 18.513 -17.035 29.602 1.00 41.69 94 CYS A CA 1
ATOM 711 C C . CYS A 1 94 ? 18.644 -15.576 29.196 1.00 41.69 94 CYS A C 1
ATOM 713 O O . CYS A 1 94 ? 17.693 -14.798 29.260 1.00 41.69 94 CYS A O 1
ATOM 715 N N . GLY A 1 95 ? 19.876 -15.211 28.844 1.00 44.75 95 GLY A N 1
ATOM 716 C CA . GLY A 1 95 ? 20.193 -13.922 28.271 1.00 44.75 95 GLY A CA 1
ATOM 717 C C . GLY A 1 95 ? 19.288 -13.647 27.081 1.00 44.75 95 GLY A C 1
ATOM 718 O O . GLY A 1 95 ? 19.198 -14.442 26.148 1.00 44.75 95 GLY A O 1
ATOM 719 N N . THR A 1 96 ? 18.656 -12.484 27.105 1.00 44.91 96 THR A N 1
ATOM 720 C CA . THR A 1 96 ? 18.145 -11.829 25.911 1.00 44.91 96 THR A CA 1
ATOM 721 C C . THR A 1 96 ? 19.345 -11.408 25.063 1.00 44.91 96 THR A C 1
ATOM 723 O O . THR A 1 96 ? 19.755 -10.248 25.063 1.00 44.91 96 THR A O 1
ATOM 726 N N . SER A 1 97 ? 19.956 -12.365 24.362 1.00 47.41 97 SER A N 1
ATOM 727 C CA . SER A 1 97 ? 20.700 -12.068 23.146 1.00 47.41 97 SER A CA 1
ATOM 728 C C . SER A 1 97 ? 19.670 -11.651 22.105 1.00 47.41 97 SER A C 1
ATOM 730 O O . SER A 1 97 ? 19.056 -12.476 21.435 1.00 47.41 97 SER A O 1
ATOM 732 N N . SER A 1 98 ? 19.449 -10.342 22.049 1.00 46.25 98 SER A N 1
ATOM 733 C CA . SER A 1 98 ? 18.866 -9.634 20.918 1.00 46.25 98 SER A CA 1
ATOM 734 C C . SER A 1 98 ? 19.731 -9.907 19.684 1.00 46.25 98 SER A C 1
ATOM 736 O O . SER A 1 98 ? 20.677 -9.176 19.403 1.00 46.25 98 SER A O 1
ATOM 738 N N . THR A 1 99 ? 19.438 -10.993 18.982 1.00 55.31 99 THR A N 1
ATOM 739 C CA . THR A 1 99 ? 19.950 -11.294 17.644 1.00 55.31 99 THR A CA 1
ATOM 740 C C . THR A 1 99 ? 18.754 -11.624 16.772 1.00 55.31 99 THR A C 1
ATOM 742 O O . THR A 1 99 ? 18.435 -12.789 16.594 1.00 55.31 99 THR A O 1
ATOM 745 N N . ASP A 1 100 ? 18.052 -10.582 16.347 1.00 41.06 100 ASP A N 1
ATOM 746 C CA . ASP A 1 100 ? 17.107 -10.530 15.227 1.00 41.06 100 ASP A CA 1
ATOM 747 C C . ASP A 1 100 ? 16.644 -9.062 15.215 1.00 41.06 100 ASP A C 1
ATOM 749 O O . ASP A 1 100 ? 15.986 -8.612 16.143 1.00 41.06 100 ASP A O 1
ATOM 753 N N . SER A 1 101 ? 17.040 -8.188 14.297 1.00 50.25 101 SER A N 1
ATOM 754 C CA . SER A 1 101 ? 17.395 -8.418 12.905 1.00 50.25 101 SER A CA 1
ATOM 755 C C . SER A 1 101 ? 18.116 -7.178 12.353 1.00 50.25 101 SER A C 1
ATOM 757 O O . SER A 1 101 ? 17.473 -6.230 11.909 1.00 50.25 101 SER A O 1
ATOM 759 N N . ASP A 1 102 ? 19.451 -7.219 12.324 1.00 44.84 102 ASP A N 1
ATOM 760 C CA . ASP A 1 102 ? 20.329 -6.305 11.563 1.00 44.84 102 ASP A CA 1
ATOM 761 C C . ASP A 1 102 ? 20.346 -6.645 10.055 1.00 44.84 102 ASP A C 1
ATOM 763 O O . ASP A 1 102 ? 21.354 -6.524 9.354 1.00 44.84 102 ASP A O 1
ATOM 767 N N . ILE A 1 103 ? 19.214 -7.106 9.524 1.00 55.53 103 ILE A N 1
ATOM 768 C CA . ILE A 1 103 ? 19.040 -7.363 8.097 1.00 55.53 103 ILE A CA 1
ATOM 769 C C . ILE A 1 103 ? 18.255 -6.178 7.548 1.00 55.53 103 ILE A C 1
ATOM 771 O O . ILE A 1 103 ? 17.033 -6.222 7.566 1.00 55.53 103 ILE A O 1
ATOM 775 N N . ASP A 1 104 ? 18.956 -5.103 7.161 1.00 49.75 104 ASP A N 1
ATOM 776 C CA . ASP A 1 104 ? 18.617 -4.308 5.959 1.00 49.75 104 ASP A CA 1
ATOM 777 C C . ASP A 1 104 ? 19.494 -3.061 5.688 1.00 49.75 104 ASP A C 1
ATOM 779 O O . ASP A 1 104 ? 19.201 -2.328 4.750 1.00 49.75 104 ASP A O 1
ATOM 783 N N . ASP A 1 105 ? 20.633 -2.847 6.364 1.00 48.25 105 ASP A N 1
ATOM 784 C CA . ASP A 1 105 ? 21.586 -1.779 5.961 1.00 48.25 105 ASP A CA 1
ATOM 785 C C . ASP A 1 105 ? 22.803 -2.274 5.151 1.00 48.25 105 ASP A C 1
ATOM 787 O O . ASP A 1 105 ? 23.627 -1.489 4.674 1.00 48.25 105 ASP A O 1
ATOM 791 N N . SER A 1 106 ? 22.894 -3.580 4.877 1.00 49.25 106 SER A N 1
ATOM 792 C CA . SER A 1 106 ? 24.011 -4.160 4.107 1.00 49.25 106 SER A CA 1
ATOM 793 C C . SER A 1 106 ? 23.875 -4.047 2.577 1.00 49.25 106 SER A C 1
ATOM 795 O O . SER A 1 106 ? 24.797 -4.423 1.853 1.00 49.25 106 SER A O 1
ATOM 797 N N . LEU A 1 107 ? 22.783 -3.483 2.042 1.00 52.47 107 LEU A N 1
ATOM 798 C CA . LEU A 1 107 ? 22.645 -3.252 0.592 1.00 52.47 107 LEU A CA 1
ATOM 799 C C . LEU A 1 107 ? 23.247 -1.927 0.100 1.00 52.47 107 LEU A C 1
ATOM 801 O O . LEU A 1 107 ? 23.285 -1.692 -1.107 1.00 52.47 107 LEU A O 1
ATOM 805 N N . SER A 1 108 ? 23.825 -1.122 0.994 1.00 51.09 108 SER A N 1
ATOM 806 C CA . SER A 1 108 ? 24.689 0.005 0.607 1.00 51.09 108 SER A CA 1
ATOM 807 C C . SER A 1 108 ? 26.112 -0.432 0.212 1.00 51.09 108 SER A C 1
ATOM 809 O O . SER A 1 108 ? 26.907 0.406 -0.200 1.00 51.09 108 SER A O 1
ATOM 811 N N . SER A 1 109 ? 26.441 -1.731 0.315 1.00 48.34 109 SER A N 1
ATOM 812 C CA . SER A 1 109 ? 27.803 -2.269 0.121 1.00 48.34 109 SER A CA 1
ATOM 813 C C . SER A 1 109 ? 27.913 -3.382 -0.936 1.00 48.34 109 SER A C 1
ATOM 815 O O . SER A 1 109 ? 28.962 -4.003 -1.095 1.00 48.34 109 SER A O 1
ATOM 817 N N . LEU A 1 110 ? 26.861 -3.641 -1.723 1.00 47.19 110 LEU A N 1
ATOM 818 C CA . LEU A 1 110 ? 27.037 -4.374 -2.980 1.00 47.19 110 LEU A CA 1
ATOM 819 C C . LEU A 1 110 ? 27.388 -3.376 -4.073 1.00 47.19 110 LEU A C 1
ATOM 821 O O . LEU A 1 110 ? 26.533 -2.850 -4.787 1.00 47.19 110 LEU A O 1
ATOM 825 N N . GLY A 1 111 ? 28.696 -3.129 -4.133 1.00 47.38 111 GLY A N 1
ATOM 826 C CA . GLY A 1 111 ? 29.392 -2.394 -5.164 1.00 47.38 111 GLY A CA 1
ATOM 827 C C . GLY A 1 111 ? 28.774 -2.605 -6.540 1.00 47.38 111 GLY A C 1
ATOM 828 O O . GLY A 1 111 ? 28.878 -3.660 -7.159 1.00 47.38 111 GLY A O 1
ATOM 829 N N . CYS A 1 112 ? 28.193 -1.527 -7.043 1.00 42.78 112 CYS A N 1
ATOM 830 C CA . CYS A 1 112 ? 28.407 -1.151 -8.427 1.00 42.78 112 CYS A CA 1
ATOM 831 C C . CYS A 1 112 ? 29.472 -0.048 -8.459 1.00 42.78 112 CYS A C 1
ATOM 833 O O . CYS A 1 112 ? 29.313 0.940 -9.169 1.00 42.78 112 CYS A O 1
ATOM 835 N N . ASP A 1 113 ? 30.571 -0.241 -7.718 1.00 44.19 113 ASP A N 1
ATOM 836 C CA . ASP A 1 113 ? 31.880 0.253 -8.139 1.00 44.19 113 ASP A CA 1
ATOM 837 C C . ASP A 1 113 ? 32.242 -0.519 -9.409 1.00 44.19 113 ASP A C 1
ATOM 839 O O . ASP A 1 113 ? 33.037 -1.457 -9.423 1.00 44.19 113 ASP A O 1
ATOM 843 N N . TYR A 1 114 ? 31.573 -0.162 -10.505 1.00 44.53 114 TYR A N 1
ATOM 844 C CA . TYR A 1 114 ? 32.144 -0.398 -11.811 1.00 44.53 114 TYR A CA 1
ATOM 845 C C . TYR A 1 114 ? 33.435 0.421 -11.825 1.00 44.53 114 TYR A C 1
ATOM 847 O O . TYR A 1 114 ? 33.359 1.643 -11.655 1.00 44.53 114 TYR A O 1
ATOM 855 N N . PRO A 1 115 ? 34.612 -0.202 -11.990 1.00 49.88 115 PRO A N 1
ATOM 856 C CA . PRO A 1 115 ? 35.842 0.552 -12.085 1.00 49.88 115 PRO A CA 1
ATOM 857 C C . PRO A 1 115 ? 35.689 1.506 -13.267 1.00 49.88 115 PRO A C 1
ATOM 859 O O . PRO A 1 115 ? 35.522 1.092 -14.416 1.00 49.88 115 PRO A O 1
ATOM 862 N N . HIS A 1 116 ? 35.747 2.804 -12.979 1.00 48.84 116 HIS A N 1
ATOM 863 C CA . HIS A 1 116 ? 35.745 3.882 -13.965 1.00 48.84 116 HIS A CA 1
ATOM 864 C C . HIS A 1 116 ? 37.010 3.873 -14.858 1.00 48.84 116 HIS A C 1
ATOM 866 O O . HIS A 1 116 ? 37.254 4.824 -15.596 1.00 48.84 116 HIS A O 1
ATOM 872 N N . GLU A 1 117 ? 37.797 2.792 -14.850 1.00 45.62 117 GLU A N 1
ATOM 873 C CA . GLU A 1 117 ? 39.049 2.640 -15.597 1.00 45.62 117 GLU A CA 1
ATOM 874 C C . GLU A 1 117 ? 38.869 2.317 -17.090 1.00 45.62 117 GLU A C 1
ATOM 876 O O . GLU A 1 117 ? 39.846 2.307 -17.829 1.00 45.62 117 GLU A O 1
ATOM 881 N N . TRP A 1 118 ? 37.637 2.149 -17.587 1.00 48.28 118 TRP A N 1
ATOM 882 C CA . TRP A 1 118 ? 37.370 2.022 -19.034 1.00 48.28 118 TRP A CA 1
ATOM 883 C C . TRP A 1 118 ? 36.648 3.240 -19.634 1.00 48.28 118 TRP A C 1
ATOM 885 O O . TRP A 1 118 ? 36.179 3.200 -20.771 1.00 48.28 118 TRP A O 1
ATOM 895 N N . ALA A 1 119 ? 36.594 4.359 -18.900 1.00 46.03 119 ALA A N 1
ATOM 896 C CA . ALA A 1 119 ? 36.110 5.650 -19.402 1.00 46.03 119 ALA A CA 1
ATOM 897 C C . ALA A 1 119 ? 37.212 6.510 -20.062 1.00 46.03 119 ALA A C 1
ATOM 899 O O . ALA A 1 119 ? 37.040 7.712 -20.242 1.00 46.03 119 ALA A O 1
ATOM 900 N N . ALA A 1 120 ? 38.323 5.900 -20.475 1.00 53.25 120 ALA A N 1
ATOM 901 C CA . ALA A 1 120 ? 39.210 6.421 -21.509 1.00 53.25 120 ALA A CA 1
ATOM 902 C C . ALA A 1 120 ? 39.157 5.406 -22.656 1.00 53.25 120 ALA A C 1
ATOM 904 O O . ALA A 1 120 ? 39.517 4.254 -22.456 1.00 53.25 120 ALA A O 1
ATOM 905 N N . VAL A 1 121 ? 38.526 5.712 -23.795 1.00 51.84 121 VAL A N 1
ATOM 906 C CA . VAL A 1 121 ? 39.233 5.763 -25.100 1.00 51.84 121 VAL A CA 1
ATOM 907 C C . VAL A 1 121 ? 38.365 6.414 -26.206 1.00 51.84 121 VAL A C 1
ATOM 909 O O . VAL A 1 121 ? 38.727 6.410 -27.375 1.00 51.84 121 VAL A O 1
ATOM 912 N N . CYS A 1 122 ? 37.246 7.069 -25.872 1.00 49.09 122 CYS A N 1
ATOM 913 C CA . CYS A 1 122 ? 36.391 7.733 -26.878 1.00 49.09 122 CYS A CA 1
ATOM 914 C C . CYS A 1 122 ? 36.161 9.232 -26.630 1.00 49.09 122 CYS A C 1
ATOM 916 O O . CYS A 1 122 ? 35.191 9.794 -27.137 1.00 49.09 122 CYS A O 1
ATOM 918 N N . ALA A 1 123 ? 37.053 9.904 -25.895 1.00 43.81 123 ALA A N 1
ATOM 919 C CA . ALA A 1 123 ? 37.172 11.351 -26.029 1.00 43.81 123 ALA A CA 1
ATOM 920 C C . ALA A 1 123 ? 37.772 11.618 -27.412 1.00 43.81 123 ALA A C 1
ATOM 922 O O . ALA A 1 123 ? 38.965 11.417 -27.639 1.00 43.81 123 ALA A O 1
ATOM 923 N N . SER A 1 124 ? 36.917 11.994 -28.364 1.00 48.53 124 SER A N 1
ATOM 924 C CA . SER A 1 124 ? 37.365 12.540 -29.638 1.00 48.53 124 SER A CA 1
ATOM 925 C C . SER A 1 124 ? 38.376 13.646 -29.338 1.00 48.53 124 SER A C 1
ATOM 927 O O . SER A 1 124 ? 38.028 14.564 -28.590 1.00 48.53 124 SER A O 1
ATOM 929 N N . PRO A 1 125 ? 39.606 13.593 -29.875 1.00 46.22 125 PRO A N 1
ATOM 930 C CA . PRO A 1 125 ? 40.461 14.756 -29.832 1.00 46.22 125 PRO A CA 1
ATOM 931 C C . PRO A 1 125 ? 39.723 15.819 -30.641 1.00 46.22 125 PRO A C 1
ATOM 933 O O . PRO A 1 125 ? 39.579 15.715 -31.860 1.00 46.22 125 PRO A O 1
ATOM 936 N N . SER A 1 126 ? 39.164 16.807 -29.946 1.00 47.19 126 SER A N 1
ATOM 937 C CA . SER A 1 126 ? 38.830 18.090 -30.535 1.00 47.19 126 SER A CA 1
ATOM 938 C C . SER A 1 126 ? 40.094 18.550 -31.241 1.00 47.19 126 SER A C 1
ATOM 940 O O . SER A 1 126 ? 41.075 18.888 -30.580 1.00 47.19 126 SER A O 1
ATOM 942 N N . GLY A 1 127 ? 40.092 18.437 -32.568 1.00 47.97 127 GLY A N 1
ATOM 943 C CA . GLY A 1 127 ? 41.183 18.849 -33.429 1.00 47.97 127 GLY A CA 1
ATOM 944 C C . GLY A 1 127 ? 41.376 20.349 -33.302 1.00 47.97 127 GLY A C 1
ATOM 945 O O . GLY A 1 127 ? 40.847 21.121 -34.093 1.00 47.97 127 GLY A O 1
ATOM 946 N N . SER A 1 128 ? 42.134 20.755 -32.291 1.00 47.00 128 SER A N 1
ATOM 947 C CA . SER A 1 128 ? 42.977 21.928 -32.362 1.00 47.00 128 SER A CA 1
ATOM 948 C C . SER A 1 128 ? 43.880 21.726 -33.573 1.00 47.00 128 SER A C 1
ATOM 950 O O . SER A 1 128 ? 44.711 20.817 -33.609 1.00 47.00 128 SER A O 1
ATOM 952 N N . GLN A 1 129 ? 43.655 22.541 -34.603 1.00 55.06 129 GLN A N 1
ATOM 953 C CA . GLN A 1 129 ? 44.610 22.726 -35.683 1.00 55.06 129 GLN A CA 1
ATOM 954 C C . GLN A 1 129 ? 45.995 22.964 -35.071 1.00 55.06 129 GLN A C 1
ATOM 956 O O . GLN A 1 129 ? 46.154 23.922 -34.311 1.00 55.06 129 GLN A O 1
ATOM 961 N N . PRO A 1 130 ? 47.018 22.174 -35.421 1.00 49.59 130 PRO A N 1
ATOM 962 C CA . PRO A 1 130 ? 48.360 22.696 -35.363 1.00 49.59 130 PRO A CA 1
ATOM 963 C C . PRO A 1 130 ? 48.493 23.649 -36.555 1.00 49.59 130 PRO A C 1
ATOM 965 O O . PRO A 1 130 ? 48.685 23.226 -37.696 1.00 49.59 130 PRO A O 1
ATOM 968 N N . GLU A 1 131 ? 48.390 24.952 -36.293 1.00 52.50 131 GLU A N 1
ATOM 969 C CA . GLU A 1 131 ? 49.129 25.955 -37.061 1.00 52.50 131 GLU A CA 1
ATOM 970 C C . GLU A 1 131 ? 50.626 25.671 -36.861 1.00 52.50 131 GLU A C 1
ATOM 972 O O . GLU A 1 131 ? 51.315 26.268 -36.044 1.00 52.50 131 GLU A O 1
ATOM 977 N N . GLY A 1 132 ? 51.108 24.650 -37.561 1.00 47.19 132 GLY A N 1
ATOM 978 C CA . GLY A 1 132 ? 52.494 24.226 -37.601 1.00 47.19 132 GLY A CA 1
ATOM 979 C C . GLY A 1 132 ? 52.938 24.275 -39.045 1.00 47.19 132 GLY A C 1
ATOM 980 O O . GLY A 1 132 ? 52.986 23.252 -39.724 1.00 47.19 132 GLY A O 1
ATOM 981 N N . ALA A 1 133 ? 53.214 25.485 -39.525 1.00 53.47 133 ALA A N 1
ATOM 982 C CA . ALA A 1 133 ? 53.914 25.732 -40.772 1.00 53.47 133 ALA A CA 1
ATOM 983 C C . ALA A 1 133 ? 55.336 25.153 -40.678 1.00 53.47 133 ALA A C 1
ATOM 985 O O . ALA A 1 133 ? 56.306 25.866 -40.443 1.00 53.47 133 ALA A O 1
ATOM 986 N N . HIS A 1 134 ? 55.472 23.844 -40.861 1.00 50.38 134 HIS A N 1
ATOM 987 C CA . HIS A 1 134 ? 56.754 23.235 -41.166 1.00 50.38 134 HIS A CA 1
ATOM 988 C C . HIS A 1 134 ? 56.918 23.243 -42.680 1.00 50.38 134 HIS A C 1
ATOM 990 O O . HIS A 1 134 ? 56.477 22.343 -43.392 1.00 50.38 134 HIS A O 1
ATOM 996 N N . GLN A 1 135 ? 57.561 24.310 -43.155 1.00 51.62 135 GLN A N 1
ATOM 997 C CA . GLN A 1 135 ? 58.349 24.291 -44.379 1.00 51.62 135 GLN A CA 1
ATOM 998 C C . GLN A 1 135 ? 59.340 23.125 -44.278 1.00 51.62 135 GLN A C 1
ATOM 1000 O O . GLN A 1 135 ? 60.433 23.255 -43.732 1.00 51.62 135 GLN A O 1
ATOM 1005 N N . ALA A 1 136 ? 58.946 21.958 -44.776 1.00 48.62 136 ALA A N 1
ATOM 1006 C CA . ALA A 1 136 ? 59.890 20.915 -45.117 1.00 48.62 136 ALA A CA 1
ATOM 1007 C C . ALA A 1 136 ? 60.558 21.342 -46.429 1.00 48.62 136 ALA A C 1
ATOM 1009 O O . ALA A 1 136 ? 60.093 21.005 -47.516 1.00 48.62 136 ALA A O 1
ATOM 1010 N N . SER A 1 137 ? 61.629 22.133 -46.309 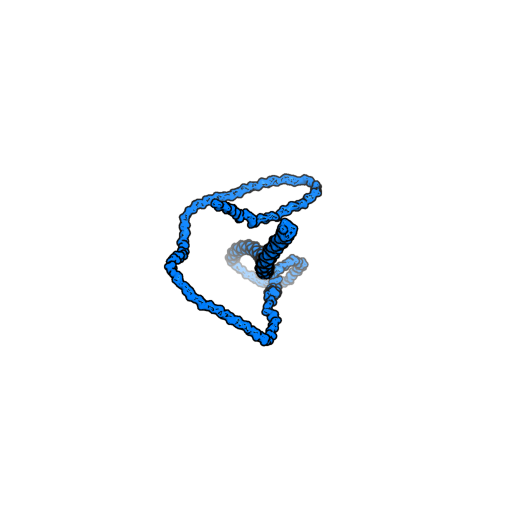1.00 54.25 137 SER A N 1
ATOM 1011 C CA . SER A 1 137 ? 62.666 22.211 -47.335 1.00 54.25 137 SER A CA 1
ATOM 1012 C C . SER A 1 137 ? 63.113 20.787 -47.641 1.00 54.25 137 SER A C 1
ATOM 1014 O O . SER A 1 137 ? 63.806 20.156 -46.842 1.00 54.25 137 SER A O 1
ATOM 1016 N N . GLY A 1 138 ? 62.674 20.265 -48.784 1.00 48.44 138 GLY A N 1
ATOM 1017 C CA . GLY A 1 138 ? 63.284 19.083 -49.370 1.00 48.44 138 GLY A CA 1
ATOM 1018 C C . GLY A 1 138 ? 64.758 19.387 -49.657 1.00 48.44 138 GLY A C 1
ATOM 1019 O O . GLY A 1 138 ? 65.068 20.498 -50.091 1.00 48.44 138 GLY A O 1
ATOM 1020 N N . PRO A 1 139 ? 65.684 18.455 -49.390 1.00 58.66 139 PRO A N 1
ATOM 1021 C CA . PRO A 1 139 ? 67.084 18.668 -49.707 1.00 58.66 139 PRO A CA 1
ATOM 1022 C C . PRO A 1 139 ? 67.251 18.730 -51.227 1.00 58.66 139 PRO A C 1
ATOM 1024 O O . PRO A 1 139 ? 66.922 17.771 -51.930 1.00 58.66 139 PRO A O 1
ATOM 1027 N N . ASP A 1 140 ? 67.805 19.843 -51.711 1.00 52.56 140 ASP A N 1
ATOM 1028 C CA . ASP A 1 140 ? 68.436 19.952 -53.024 1.00 52.56 140 ASP A CA 1
ATOM 1029 C C . ASP A 1 140 ? 69.524 18.879 -53.131 1.00 52.56 140 ASP A C 1
ATOM 1031 O O . ASP A 1 140 ? 70.677 19.061 -52.734 1.00 52.56 140 ASP A O 1
ATOM 1035 N N . ARG A 1 141 ? 69.151 17.709 -53.649 1.00 51.62 141 ARG A N 1
ATOM 1036 C CA . ARG A 1 141 ? 70.101 16.681 -54.055 1.00 51.62 141 ARG A CA 1
ATOM 1037 C C . ARG A 1 141 ? 70.320 16.837 -55.549 1.00 51.62 141 ARG A C 1
ATOM 1039 O O . ARG A 1 141 ? 69.672 16.184 -56.361 1.00 51.62 141 ARG A O 1
ATOM 1046 N N . ALA A 1 142 ? 71.258 17.717 -55.889 1.00 55.91 142 ALA A N 1
ATOM 1047 C CA . ALA A 1 142 ? 71.903 17.736 -57.190 1.00 55.91 142 ALA A CA 1
ATOM 1048 C C . ALA A 1 142 ? 72.575 16.371 -57.419 1.00 55.91 142 ALA A C 1
ATOM 1050 O O . ALA A 1 142 ? 73.677 16.108 -56.938 1.00 55.91 142 ALA A O 1
ATOM 1051 N N . VAL A 1 143 ? 71.880 15.465 -58.107 1.00 54.19 143 VAL A N 1
ATOM 1052 C CA . VAL A 1 143 ? 72.483 14.243 -58.640 1.00 54.19 143 VAL A CA 1
ATOM 1053 C C . VAL A 1 143 ? 73.045 14.602 -60.005 1.00 54.19 143 VAL A C 1
ATOM 1055 O O . VAL A 1 143 ? 72.324 14.722 -60.993 1.00 54.19 143 VAL A O 1
ATOM 1058 N N . ALA A 1 144 ? 74.352 14.847 -59.998 1.00 48.44 144 ALA A N 1
ATOM 1059 C CA . ALA A 1 144 ? 75.181 14.994 -61.176 1.00 48.44 144 ALA A CA 1
ATOM 1060 C C . ALA A 1 144 ? 75.029 13.779 -62.102 1.00 48.44 144 ALA A C 1
ATOM 1062 O O . ALA A 1 144 ? 74.895 12.637 -61.652 1.00 48.44 144 ALA A O 1
ATOM 1063 N N . GLY A 1 145 ? 75.041 14.073 -63.399 1.00 55.22 145 GLY A N 1
ATOM 1064 C CA . GLY A 1 145 ? 74.833 13.119 -64.469 1.00 55.22 145 GLY A CA 1
ATOM 1065 C C . GLY A 1 145 ? 75.794 11.936 -64.450 1.00 55.22 145 GLY A C 1
ATOM 1066 O O . GLY A 1 145 ? 76.977 12.045 -64.138 1.00 55.22 145 GLY A O 1
ATOM 1067 N N . THR A 1 146 ? 75.253 10.804 -64.875 1.00 49.09 146 THR A N 1
ATOM 1068 C CA . THR A 1 146 ? 76.015 9.769 -65.564 1.00 49.09 146 THR A CA 1
ATOM 1069 C C . THR A 1 146 ? 75.246 9.450 -66.837 1.00 49.09 146 THR A C 1
ATOM 1071 O O . THR A 1 146 ? 74.218 8.775 -66.828 1.00 49.09 146 THR A O 1
ATOM 1074 N N . GLU A 1 147 ? 75.715 10.040 -67.934 1.00 53.91 147 GLU A N 1
ATOM 1075 C CA . GLU A 1 147 ? 75.336 9.678 -69.291 1.00 53.91 147 GLU A CA 1
ATOM 1076 C C . GLU A 1 147 ? 75.596 8.182 -69.466 1.00 53.91 147 GLU A C 1
ATOM 1078 O O . GLU A 1 147 ? 76.737 7.722 -69.450 1.00 53.91 147 GLU A O 1
ATOM 1083 N N . THR A 1 148 ? 74.530 7.400 -69.599 1.00 50.72 148 THR A N 1
ATOM 1084 C CA . THR A 1 148 ? 74.639 6.017 -70.047 1.00 50.72 148 THR A CA 1
ATOM 1085 C C . THR A 1 148 ? 73.688 5.797 -71.210 1.00 50.72 148 THR A C 1
ATOM 1087 O O . THR A 1 148 ? 72.512 5.505 -71.051 1.00 50.72 148 THR A O 1
ATOM 1090 N N . ASN A 1 149 ? 74.286 5.924 -72.394 1.00 50.50 149 ASN A N 1
ATOM 1091 C CA . ASN A 1 149 ? 74.143 4.979 -73.491 1.00 50.50 149 ASN A CA 1
ATOM 1092 C C . ASN A 1 149 ? 72.713 4.814 -74.039 1.00 50.50 149 ASN A C 1
ATOM 1094 O O . ASN A 1 149 ? 71.969 3.915 -73.644 1.00 50.50 149 ASN A O 1
ATOM 1098 N N . GLU A 1 150 ? 72.377 5.657 -75.019 1.00 47.19 150 GLU A N 1
ATOM 1099 C CA . GLU A 1 150 ? 71.216 5.536 -75.903 1.00 47.19 150 GLU A CA 1
ATOM 1100 C C . GLU A 1 150 ? 71.277 4.226 -76.710 1.00 47.19 150 GLU A C 1
ATOM 1102 O O . GLU A 1 150 ? 71.649 4.183 -77.882 1.00 47.19 150 GLU A O 1
ATOM 1107 N N . ARG A 1 151 ? 70.898 3.111 -76.082 1.00 50.50 151 ARG A N 1
ATOM 1108 C CA . ARG A 1 151 ? 70.421 1.937 -76.812 1.00 50.50 151 ARG A CA 1
ATOM 1109 C C . ARG A 1 151 ? 68.973 2.201 -77.189 1.00 50.50 151 ARG A C 1
ATOM 1111 O O . ARG A 1 151 ? 68.064 1.998 -76.386 1.00 50.50 151 ARG A O 1
ATOM 1118 N N . SER A 1 152 ? 68.797 2.664 -78.421 1.00 59.88 152 SER A N 1
ATOM 1119 C CA . SER A 1 152 ? 67.541 2.708 -79.162 1.00 59.88 152 SER A CA 1
ATOM 1120 C C . SER A 1 152 ? 66.780 1.391 -78.992 1.00 59.88 152 SER A C 1
ATOM 1122 O O . SER A 1 152 ? 67.081 0.373 -79.618 1.00 59.88 152 SER A O 1
ATOM 1124 N N . SER A 1 153 ? 65.811 1.404 -78.078 1.00 58.12 153 SER A N 1
ATOM 1125 C CA . SER A 1 153 ? 64.859 0.311 -77.934 1.00 58.12 153 SER A CA 1
ATOM 1126 C C . SER A 1 153 ? 63.889 0.349 -79.122 1.00 58.12 153 SER A C 1
ATOM 1128 O O . SER A 1 153 ? 63.562 1.440 -79.596 1.00 58.12 153 SER A O 1
ATOM 1130 N N . PRO A 1 154 ? 63.453 -0.807 -79.650 1.00 56.53 154 PRO A N 1
ATOM 1131 C CA . PRO A 1 154 ? 62.551 -0.855 -80.795 1.00 56.53 154 PRO A CA 1
ATOM 1132 C C . PRO A 1 154 ? 61.230 -0.127 -80.473 1.00 56.53 154 PRO A C 1
ATOM 1134 O O . PRO A 1 154 ? 60.627 -0.440 -79.444 1.00 56.53 154 PRO A O 1
ATOM 1137 N N . PRO A 1 155 ? 60.744 0.787 -81.336 1.00 60.94 155 PRO A N 1
ATOM 1138 C CA . PRO A 1 155 ? 59.564 1.626 -81.077 1.00 60.94 155 PRO A CA 1
ATOM 1139 C C . PRO A 1 155 ? 58.252 0.847 -80.846 1.00 60.94 155 PRO A C 1
ATOM 1141 O O . PRO A 1 155 ? 57.290 1.403 -80.321 1.00 60.94 155 PRO A O 1
ATOM 1144 N N . ASP A 1 156 ? 58.210 -0.446 -81.176 1.00 59.84 156 ASP A N 1
ATOM 1145 C CA . ASP A 1 156 ? 57.014 -1.285 -81.031 1.00 59.84 156 ASP A CA 1
ATOM 1146 C C . ASP A 1 156 ? 56.774 -1.802 -79.596 1.00 59.84 156 ASP A C 1
ATOM 1148 O O . ASP A 1 156 ? 55.636 -2.107 -79.234 1.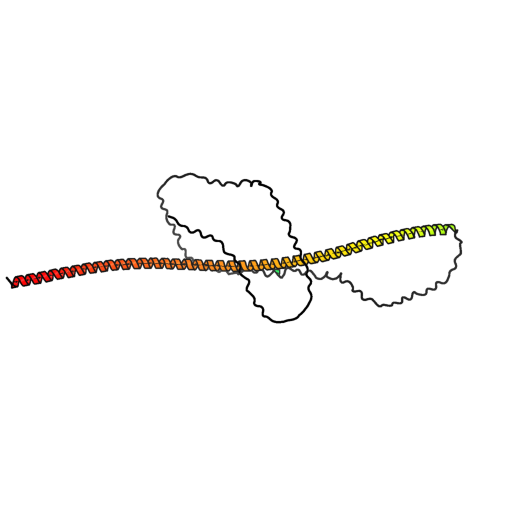00 59.84 156 ASP A O 1
ATOM 1152 N N . LEU A 1 157 ? 57.804 -1.867 -78.737 1.00 67.81 157 LEU A N 1
ATOM 1153 C CA . LEU A 1 157 ? 57.649 -2.319 -77.341 1.00 67.81 157 LEU A CA 1
ATOM 1154 C C . LEU A 1 157 ? 57.021 -1.248 -76.434 1.00 67.81 157 LEU A C 1
ATOM 1156 O O . LEU A 1 157 ? 56.325 -1.578 -75.469 1.00 67.81 157 LEU A O 1
ATOM 1160 N N . ASP A 1 158 ? 57.200 0.028 -76.770 1.00 80.50 158 ASP A N 1
ATOM 1161 C CA . ASP A 1 158 ? 56.657 1.144 -75.991 1.00 80.50 158 ASP A CA 1
ATOM 1162 C C . ASP A 1 158 ? 55.138 1.281 -76.155 1.00 80.50 158 ASP A C 1
ATOM 1164 O O . ASP A 1 158 ? 54.431 1.633 -75.207 1.00 80.50 158 ASP A O 1
ATOM 1168 N N . VAL A 1 159 ? 54.605 0.921 -77.328 1.00 86.38 159 VAL A N 1
ATOM 1169 C CA . VAL A 1 159 ? 53.159 0.953 -77.590 1.00 86.38 159 VAL A CA 1
ATOM 1170 C C . VAL A 1 159 ? 52.430 -0.123 -76.783 1.00 86.38 159 VAL A C 1
ATOM 1172 O O . VAL A 1 159 ? 51.410 0.174 -76.159 1.00 86.38 159 VAL A O 1
ATOM 1175 N N . ALA A 1 160 ? 52.959 -1.351 -76.732 1.00 88.44 160 ALA A N 1
ATOM 1176 C CA . ALA A 1 160 ? 52.361 -2.443 -75.959 1.00 88.44 160 ALA A CA 1
ATOM 1177 C C . ALA A 1 160 ? 52.317 -2.121 -74.456 1.00 88.44 160 ALA A C 1
ATOM 1179 O O . ALA A 1 160 ? 51.274 -2.261 -73.815 1.00 88.44 160 ALA A O 1
ATOM 1180 N N . ARG A 1 161 ? 53.420 -1.591 -73.913 1.00 92.06 161 ARG A N 1
ATOM 1181 C CA . ARG A 1 161 ? 53.508 -1.165 -72.510 1.00 92.06 161 ARG A CA 1
ATOM 1182 C C . ARG A 1 161 ? 52.542 -0.025 -72.189 1.00 92.06 161 ARG A C 1
ATOM 1184 O O . ARG A 1 161 ? 51.934 -0.010 -71.121 1.00 92.06 161 ARG A O 1
ATOM 1191 N N . HIS A 1 162 ? 52.371 0.927 -73.106 1.00 92.19 162 HIS A N 1
ATOM 1192 C CA . HIS A 1 162 ? 51.412 2.021 -72.934 1.00 92.19 162 HIS A CA 1
ATOM 1193 C C . HIS A 1 162 ? 49.962 1.530 -72.903 1.00 92.19 162 HIS A C 1
ATOM 1195 O O . HIS A 1 162 ? 49.169 1.992 -72.083 1.00 92.19 162 HIS A O 1
ATOM 1201 N N . VAL A 1 163 ? 49.607 0.579 -73.772 1.00 94.75 163 VAL A N 1
ATOM 1202 C CA . VAL A 1 163 ? 48.269 -0.035 -73.777 1.00 94.75 163 VAL A CA 1
ATOM 1203 C C . VAL A 1 163 ? 48.019 -0.808 -72.481 1.00 94.75 163 VAL A C 1
ATOM 1205 O O . VAL A 1 163 ? 46.958 -0.643 -71.880 1.00 94.75 163 VAL A O 1
ATOM 1208 N N . GLU A 1 164 ? 48.994 -1.583 -72.003 1.00 95.75 164 GLU A N 1
ATOM 1209 C CA . GLU A 1 164 ? 48.902 -2.298 -70.724 1.00 95.75 164 GLU A CA 1
ATOM 1210 C C . GLU A 1 164 ? 48.697 -1.334 -69.546 1.00 95.75 164 GLU A C 1
ATOM 1212 O O . GLU A 1 164 ? 47.788 -1.520 -68.735 1.00 95.75 164 GLU A O 1
ATOM 1217 N N . LEU A 1 165 ? 49.483 -0.254 -69.481 1.00 96.25 165 LEU A N 1
ATOM 1218 C CA . LEU A 1 165 ? 49.327 0.774 -68.451 1.00 96.25 165 LEU A CA 1
ATOM 1219 C C . LEU A 1 165 ? 47.948 1.436 -68.508 1.00 96.25 165 LEU A C 1
ATOM 1221 O O . LEU A 1 165 ? 47.346 1.664 -67.462 1.00 96.25 165 LEU A O 1
ATOM 1225 N N . LYS A 1 166 ? 47.414 1.705 -69.704 1.00 97.12 166 LYS A N 1
ATOM 1226 C CA . LYS A 1 166 ? 46.059 2.251 -69.861 1.00 97.12 166 LYS A CA 1
ATOM 1227 C C . LYS A 1 166 ? 44.982 1.301 -69.347 1.00 97.12 166 LYS A C 1
ATOM 1229 O O . LYS A 1 166 ? 44.080 1.758 -68.649 1.00 97.12 166 LYS A O 1
ATOM 1234 N N . LEU A 1 167 ? 45.073 0.008 -69.663 1.00 97.44 167 LEU A N 1
ATOM 1235 C CA . LEU A 1 167 ? 44.133 -0.995 -69.150 1.00 97.44 167 LEU A CA 1
ATOM 1236 C C . LEU A 1 167 ? 44.208 -1.088 -67.624 1.00 97.44 167 LEU A C 1
ATOM 1238 O O . LEU A 1 167 ? 43.175 -1.075 -66.960 1.00 97.44 167 LEU A O 1
ATOM 1242 N N . ARG A 1 168 ? 45.422 -1.078 -67.064 1.00 98.00 168 ARG A N 1
ATOM 1243 C CA . ARG A 1 168 ? 45.628 -1.089 -65.614 1.00 98.00 168 ARG A CA 1
ATOM 1244 C C . ARG A 1 168 ? 45.094 0.172 -64.932 1.00 98.00 168 ARG A C 1
ATOM 1246 O O . ARG A 1 168 ? 44.504 0.077 -63.863 1.00 98.00 168 ARG A O 1
ATOM 1253 N N . CYS A 1 169 ? 45.264 1.352 -65.531 1.00 97.75 169 CYS A N 1
ATOM 1254 C CA . CYS A 1 169 ? 44.656 2.584 -65.022 1.00 97.75 169 CYS A CA 1
ATOM 1255 C C . CYS A 1 169 ? 43.125 2.499 -65.031 1.00 97.75 169 CYS A C 1
ATOM 1257 O O . CYS A 1 169 ? 42.503 2.873 -64.042 1.00 97.75 169 CYS A O 1
ATOM 1259 N N . ALA A 1 170 ? 42.526 1.967 -66.102 1.00 97.25 170 ALA A N 1
ATOM 1260 C CA . ALA A 1 170 ? 41.077 1.791 -66.187 1.00 97.25 170 ALA A CA 1
ATOM 1261 C C . ALA A 1 170 ? 40.545 0.808 -65.125 1.00 97.25 170 ALA A C 1
ATOM 1263 O O . ALA A 1 170 ? 39.519 1.071 -64.501 1.00 97.25 170 ALA A O 1
ATOM 1264 N N . GLU A 1 171 ? 41.255 -0.294 -64.869 1.00 98.06 171 GLU A N 1
ATOM 1265 C CA . GLU A 1 171 ? 40.927 -1.238 -63.791 1.00 98.06 171 GLU A CA 1
ATOM 1266 C C . GLU A 1 171 ? 41.007 -0.572 -62.409 1.00 98.06 171 GLU A C 1
ATOM 1268 O O . GLU A 1 171 ? 40.067 -0.655 -61.618 1.00 98.06 171 GLU A O 1
ATOM 1273 N N . LEU A 1 172 ? 42.079 0.181 -62.143 1.00 97.44 172 LEU A N 1
ATOM 1274 C CA . LEU A 1 172 ? 42.241 0.914 -60.885 1.00 97.44 172 LEU A CA 1
ATOM 1275 C C . LEU A 1 172 ? 41.174 2.003 -60.686 1.00 97.44 172 LEU A C 1
ATOM 1277 O O . LEU A 1 172 ? 40.776 2.267 -59.551 1.00 97.44 172 LEU A O 1
ATOM 1281 N N . GLU A 1 173 ? 40.698 2.644 -61.755 1.00 97.44 173 GLU A N 1
ATOM 1282 C CA . GLU A 1 173 ? 39.587 3.600 -61.692 1.00 97.44 173 GLU A CA 1
ATOM 1283 C C . GLU A 1 173 ? 38.265 2.916 -61.325 1.00 97.44 173 GLU A C 1
ATOM 1285 O O . GLU A 1 173 ? 37.548 3.415 -60.453 1.00 97.44 173 GLU A O 1
ATOM 1290 N N . LEU A 1 174 ? 37.975 1.750 -61.916 1.00 98.19 174 LEU A N 1
ATOM 1291 C CA . LEU A 1 174 ? 36.803 0.942 -61.565 1.00 98.19 174 LEU A CA 1
ATOM 1292 C C . LEU A 1 174 ? 36.849 0.490 -60.100 1.00 98.19 174 LEU A C 1
ATOM 1294 O O . LEU A 1 174 ? 35.859 0.637 -59.377 1.00 98.19 174 LEU A O 1
ATOM 1298 N N . ASP A 1 175 ? 38.001 0.006 -59.634 1.00 98.12 175 ASP A N 1
ATOM 1299 C CA . ASP A 1 175 ? 38.196 -0.392 -58.239 1.00 98.12 175 ASP A CA 1
ATOM 1300 C C . ASP A 1 175 ? 38.059 0.795 -57.283 1.00 98.12 175 ASP A C 1
ATOM 1302 O O . ASP A 1 175 ? 37.390 0.693 -56.251 1.00 98.12 175 ASP A O 1
ATOM 1306 N N . ARG A 1 176 ? 38.630 1.956 -57.626 1.00 98.00 176 ARG A N 1
ATOM 1307 C CA . ARG A 1 176 ? 38.473 3.189 -56.842 1.00 98.00 176 ARG A CA 1
ATOM 1308 C C . ARG A 1 176 ? 37.001 3.562 -56.703 1.00 98.00 176 ARG A C 1
ATOM 1310 O O . ARG A 1 176 ? 36.560 3.896 -55.600 1.00 98.00 176 ARG A O 1
ATOM 1317 N N . ASP A 1 177 ? 36.243 3.524 -57.792 1.00 97.94 177 ASP A N 1
ATOM 1318 C CA . ASP A 1 177 ? 34.835 3.913 -57.793 1.00 97.94 177 ASP A CA 1
ATOM 1319 C C . ASP A 1 177 ? 33.976 2.907 -57.012 1.00 97.94 177 ASP A C 1
ATOM 1321 O O . ASP A 1 177 ? 33.116 3.315 -56.219 1.00 97.94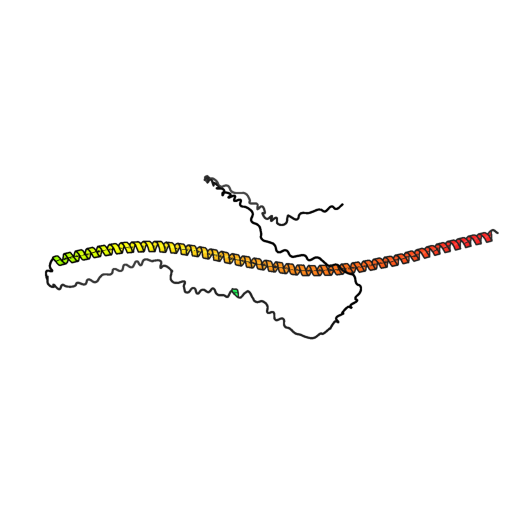 177 ASP A O 1
ATOM 1325 N N . ARG A 1 178 ? 34.279 1.607 -57.129 1.00 98.38 178 ARG A N 1
ATOM 1326 C CA . ARG A 1 178 ? 33.680 0.544 -56.312 1.00 98.38 178 ARG A CA 1
ATOM 1327 C C . ARG A 1 178 ? 33.954 0.753 -54.823 1.00 98.38 178 ARG A C 1
ATOM 1329 O O . ARG A 1 178 ? 33.008 0.840 -54.039 1.00 98.38 178 ARG A O 1
ATOM 1336 N N . LEU A 1 179 ? 35.220 0.894 -54.430 1.00 98.19 179 LEU A N 1
ATOM 1337 C CA . LEU A 1 179 ? 35.623 1.112 -53.036 1.00 98.19 179 LEU A CA 1
ATOM 1338 C C . LEU A 1 179 ? 35.038 2.416 -52.475 1.00 98.19 179 LEU A C 1
ATOM 1340 O O . LEU A 1 179 ? 34.651 2.488 -51.308 1.00 98.19 179 LEU A O 1
ATOM 1344 N N . SER A 1 180 ? 34.924 3.454 -53.305 1.00 97.75 180 SER A N 1
ATOM 1345 C CA . SER A 1 180 ? 34.247 4.709 -52.961 1.00 97.75 180 SER A CA 1
ATOM 1346 C C . SER A 1 180 ? 32.750 4.491 -52.693 1.00 97.75 180 SER A C 1
ATOM 1348 O O . SER A 1 180 ? 32.198 5.046 -51.738 1.00 97.75 180 SER A O 1
ATOM 1350 N N . GLY A 1 181 ? 32.089 3.640 -53.485 1.00 98.12 181 GLY A N 1
ATOM 1351 C CA . GLY A 1 181 ? 30.710 3.204 -53.261 1.00 98.12 181 GLY A CA 1
ATOM 1352 C C . GLY A 1 181 ? 30.530 2.430 -51.953 1.00 98.12 181 GLY A C 1
ATOM 1353 O O . GLY A 1 181 ? 29.670 2.790 -51.14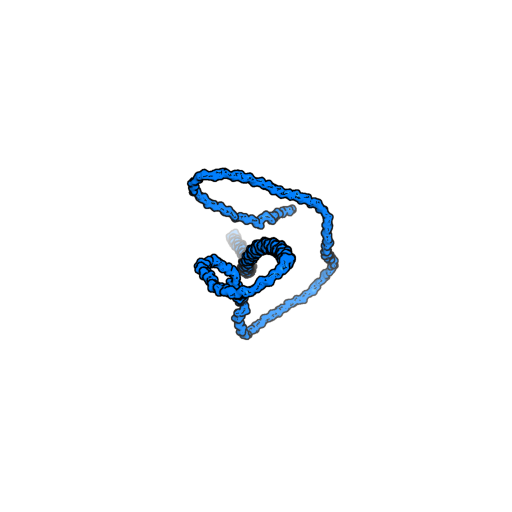4 1.00 98.12 181 GLY A O 1
ATOM 1354 N N . GLU A 1 182 ? 31.375 1.427 -51.709 1.00 98.50 182 GLU A N 1
ATOM 1355 C CA . GLU A 1 182 ? 31.374 0.629 -50.477 1.00 98.50 182 GLU A CA 1
ATOM 1356 C C . GLU A 1 182 ? 31.605 1.512 -49.241 1.00 98.50 182 GLU A C 1
ATOM 1358 O O . GLU A 1 182 ? 30.845 1.433 -48.274 1.00 98.50 182 GLU A O 1
ATOM 1363 N N . ARG A 1 183 ? 32.563 2.450 -49.300 1.00 98.31 183 ARG A N 1
ATOM 1364 C CA . ARG A 1 183 ? 32.820 3.422 -48.224 1.00 98.31 183 ARG A CA 1
ATOM 1365 C C . ARG A 1 183 ? 31.590 4.270 -47.906 1.00 98.31 183 ARG A C 1
ATOM 1367 O O . ARG A 1 183 ? 31.268 4.460 -46.735 1.00 98.31 183 ARG A O 1
ATOM 1374 N N . ARG A 1 184 ? 30.882 4.777 -48.924 1.00 98.31 184 ARG A N 1
ATOM 1375 C CA . ARG A 1 184 ? 29.639 5.544 -48.718 1.00 98.31 184 ARG A CA 1
ATOM 1376 C C . ARG A 1 184 ? 28.538 4.687 -48.091 1.00 98.31 184 ARG A C 1
ATOM 1378 O O . ARG A 1 184 ? 27.807 5.190 -47.241 1.00 98.31 184 ARG A O 1
ATOM 1385 N N . SER A 1 185 ? 28.418 3.422 -48.493 1.00 98.38 185 SER A N 1
ATOM 1386 C CA . SER A 1 185 ? 27.447 2.484 -47.916 1.00 98.38 185 SER A CA 1
ATOM 1387 C C . SER A 1 185 ? 27.743 2.206 -46.439 1.00 98.38 185 SER A C 1
ATOM 1389 O O . SER A 1 185 ? 26.877 2.399 -45.587 1.00 98.38 185 SER A O 1
ATOM 1391 N N . LEU A 1 186 ? 28.996 1.868 -46.119 1.00 98.19 186 LEU A N 1
ATOM 1392 C CA . LEU A 1 186 ? 29.446 1.645 -44.744 1.00 98.19 186 LEU A CA 1
ATOM 1393 C C . LEU A 1 186 ? 29.276 2.891 -43.873 1.00 98.19 186 LEU A C 1
ATOM 1395 O O . LEU A 1 186 ? 28.876 2.774 -42.719 1.00 98.19 186 LEU A O 1
ATOM 1399 N N . HIS A 1 187 ? 29.521 4.087 -44.415 1.00 97.94 187 HIS A N 1
ATOM 1400 C CA . HIS A 1 187 ? 29.281 5.332 -43.687 1.00 97.94 187 HIS A CA 1
ATOM 1401 C C . HIS A 1 187 ? 27.797 5.516 -43.334 1.00 97.94 187 HIS A C 1
ATOM 1403 O O . HIS A 1 187 ? 27.476 5.814 -42.186 1.00 97.94 187 HIS A O 1
ATOM 1409 N N . LYS A 1 188 ? 26.879 5.274 -44.282 1.00 98.31 188 LYS A N 1
ATOM 1410 C CA . LYS A 1 188 ? 25.430 5.332 -44.016 1.00 98.31 188 LYS A CA 1
ATOM 1411 C C . LYS A 1 188 ? 25.003 4.323 -42.952 1.00 98.31 188 LYS A C 1
ATOM 1413 O O . LYS A 1 188 ? 24.219 4.671 -42.072 1.00 98.31 188 LYS A O 1
ATOM 1418 N N . GLU A 1 189 ? 25.530 3.103 -43.017 1.00 98.38 189 GLU A N 1
ATOM 1419 C CA . GLU A 1 189 ? 25.225 2.063 -42.036 1.00 98.38 189 GLU A CA 1
ATOM 1420 C C . GLU A 1 189 ? 25.786 2.400 -40.651 1.00 98.38 189 GLU A C 1
ATOM 1422 O O . GLU A 1 189 ? 25.091 2.247 -39.651 1.00 98.38 189 GLU A O 1
ATOM 1427 N N . ASN A 1 190 ? 26.997 2.955 -40.577 1.00 98.06 190 ASN A N 1
ATOM 1428 C CA . ASN A 1 190 ? 27.584 3.417 -39.322 1.00 98.06 190 ASN A CA 1
ATOM 1429 C C . ASN A 1 190 ? 26.720 4.506 -38.663 1.00 98.06 190 ASN A C 1
ATOM 1431 O O . ASN A 1 190 ? 26.416 4.424 -37.475 1.00 98.06 190 ASN A O 1
ATOM 1435 N N . GLU A 1 191 ? 26.243 5.480 -39.441 1.00 98.50 191 GLU A N 1
ATOM 1436 C CA . GLU A 1 191 ? 25.330 6.514 -38.945 1.00 98.50 191 GLU A CA 1
ATOM 1437 C C . GLU A 1 191 ? 23.957 5.949 -38.544 1.00 98.50 191 GLU A C 1
ATOM 1439 O O . GLU A 1 191 ? 23.322 6.450 -37.613 1.00 98.50 191 GLU A O 1
ATOM 1444 N N . ARG A 1 192 ? 23.474 4.893 -39.209 1.00 98.62 192 ARG A N 1
ATOM 1445 C CA . ARG A 1 192 ? 22.257 4.177 -38.793 1.00 98.62 192 ARG A CA 1
ATOM 1446 C C . ARG A 1 192 ? 22.460 3.490 -37.442 1.00 98.62 192 ARG A C 1
ATOM 1448 O O . ARG A 1 192 ? 21.640 3.671 -36.545 1.00 98.62 192 ARG A O 1
ATOM 1455 N N . LEU A 1 193 ? 23.564 2.762 -37.280 1.00 98.38 193 LEU A N 1
ATOM 1456 C CA . LEU A 1 193 ? 23.906 2.061 -36.042 1.00 98.38 193 LEU A CA 1
ATOM 1457 C C . LEU A 1 193 ? 24.127 3.024 -34.873 1.00 98.38 193 LEU A C 1
ATOM 1459 O O . LEU A 1 193 ? 23.661 2.744 -33.775 1.00 98.38 193 LEU A O 1
ATOM 1463 N N . LYS A 1 194 ? 24.752 4.186 -35.099 1.00 98.38 194 LYS A N 1
ATOM 1464 C CA . LYS A 1 194 ? 24.898 5.223 -34.063 1.00 98.38 194 LYS A CA 1
ATOM 1465 C C . LYS A 1 194 ? 23.551 5.717 -33.539 1.00 98.38 194 LYS A C 1
ATOM 1467 O O . LYS A 1 194 ? 23.379 5.807 -32.328 1.00 98.38 194 LYS A O 1
ATOM 1472 N N . ARG A 1 195 ? 22.590 5.990 -34.430 1.00 98.56 195 ARG A N 1
ATOM 1473 C CA . ARG A 1 195 ? 21.230 6.401 -34.031 1.00 98.56 195 ARG A CA 1
ATOM 1474 C C . ARG A 1 195 ? 20.482 5.287 -33.303 1.00 98.56 195 ARG A C 1
ATOM 1476 O O . ARG A 1 195 ? 19.796 5.549 -32.323 1.00 98.56 195 ARG A O 1
ATOM 1483 N N . ALA A 1 196 ? 20.627 4.043 -33.760 1.00 98.38 196 ALA A N 1
ATOM 1484 C CA . ALA A 1 196 ? 20.036 2.895 -33.078 1.00 98.38 196 ALA A CA 1
ATOM 1485 C C . ALA A 1 196 ? 20.631 2.709 -31.671 1.00 98.38 196 ALA A C 1
ATOM 1487 O O . ALA A 1 196 ? 19.896 2.463 -30.720 1.00 98.38 196 ALA A O 1
ATOM 1488 N N . ALA A 1 197 ? 21.946 2.888 -31.519 1.00 98.31 197 ALA A N 1
ATOM 1489 C CA . ALA A 1 197 ? 22.624 2.808 -30.231 1.00 98.31 197 ALA A CA 1
ATOM 1490 C C . ALA A 1 197 ? 22.210 3.940 -29.277 1.00 98.31 197 ALA A C 1
ATOM 1492 O O . ALA A 1 197 ? 22.024 3.685 -28.089 1.00 98.31 197 ALA A O 1
ATOM 1493 N N . SER A 1 198 ? 22.031 5.172 -29.772 1.00 98.31 198 SER A N 1
ATOM 1494 C CA . SER A 1 198 ? 21.540 6.277 -28.940 1.00 98.31 198 SER A CA 1
ATOM 1495 C C . SER A 1 198 ? 20.095 6.055 -28.491 1.00 98.31 198 SER A C 1
ATOM 1497 O O . SER A 1 198 ? 19.814 6.218 -27.310 1.00 98.31 198 SER A O 1
ATOM 1499 N N . ALA A 1 199 ? 19.211 5.596 -29.385 1.00 98.31 199 ALA A N 1
ATOM 1500 C CA . ALA A 1 199 ? 17.827 5.269 -29.033 1.00 98.31 199 ALA A CA 1
ATOM 1501 C C . ALA A 1 199 ? 17.755 4.136 -27.993 1.00 98.31 199 ALA A C 1
ATOM 1503 O O . ALA A 1 199 ? 17.104 4.276 -26.964 1.00 98.31 199 ALA A O 1
ATOM 1504 N N . ALA A 1 200 ? 18.516 3.054 -28.190 1.00 98.44 200 ALA A N 1
ATOM 1505 C CA . ALA A 1 200 ? 18.574 1.954 -27.228 1.00 98.44 200 ALA A CA 1
ATOM 1506 C C . ALA A 1 200 ? 19.125 2.387 -25.855 1.00 98.44 200 ALA A C 1
ATOM 1508 O O . ALA A 1 200 ? 18.756 1.819 -24.826 1.00 98.44 200 ALA A O 1
ATOM 1509 N N . LYS A 1 201 ? 20.014 3.389 -25.821 1.00 98.38 201 LYS A N 1
ATOM 1510 C CA . LYS A 1 201 ? 20.500 3.978 -24.570 1.00 98.38 201 LYS A CA 1
ATOM 1511 C C . LYS A 1 201 ? 19.394 4.758 -23.855 1.00 98.38 201 LYS A C 1
ATOM 1513 O O . LYS A 1 201 ? 19.209 4.555 -22.662 1.00 98.38 201 LYS A O 1
ATOM 1518 N N . GLU A 1 202 ? 18.639 5.587 -24.572 1.00 98.19 202 GLU A N 1
ATOM 1519 C CA . GLU A 1 202 ? 17.494 6.320 -24.010 1.00 98.19 202 GLU A CA 1
ATOM 1520 C C . GLU A 1 202 ? 16.414 5.362 -23.476 1.00 98.19 202 GLU A C 1
ATOM 1522 O O . GLU A 1 202 ? 15.935 5.524 -22.351 1.00 98.19 202 GLU A O 1
ATOM 1527 N N . ASP A 1 203 ? 16.100 4.298 -24.217 1.00 98.25 203 ASP A N 1
ATOM 1528 C CA . ASP A 1 203 ? 15.168 3.252 -23.776 1.00 98.25 203 ASP A CA 1
ATOM 1529 C C . ASP A 1 203 ? 15.665 2.542 -22.507 1.00 98.25 203 ASP A C 1
ATOM 1531 O O . ASP A 1 203 ? 14.904 2.282 -21.572 1.00 98.25 203 ASP A O 1
ATOM 1535 N N . ARG A 1 204 ? 16.970 2.259 -22.423 1.00 98.38 204 ARG A N 1
ATOM 1536 C CA . ARG A 1 204 ? 17.572 1.679 -21.217 1.00 98.38 204 ARG A CA 1
ATOM 1537 C C . ARG A 1 204 ? 17.472 2.629 -20.026 1.00 98.38 204 ARG A C 1
ATOM 1539 O O . ARG A 1 204 ? 17.117 2.183 -18.934 1.00 98.38 204 ARG A O 1
ATOM 1546 N N . ASP A 1 205 ? 17.789 3.904 -20.214 1.00 98.25 205 ASP A N 1
ATOM 1547 C CA . ASP A 1 205 ? 17.790 4.899 -19.139 1.00 98.25 205 ASP A CA 1
ATOM 1548 C C . ASP A 1 205 ? 16.364 5.134 -18.611 1.00 98.25 205 ASP A C 1
ATOM 1550 O O . ASP A 1 205 ? 16.140 5.174 -17.396 1.00 98.25 205 ASP A O 1
ATOM 1554 N N . THR A 1 206 ? 15.371 5.186 -19.504 1.00 98.44 206 THR A N 1
ATOM 1555 C CA . THR A 1 206 ? 13.952 5.284 -19.126 1.00 98.44 206 THR A CA 1
ATOM 1556 C C . THR A 1 206 ? 13.467 4.037 -18.386 1.00 98.44 206 THR A C 1
ATOM 1558 O O . THR A 1 206 ? 12.848 4.164 -17.327 1.00 98.44 206 THR A O 1
ATOM 1561 N N . ALA A 1 207 ? 13.803 2.833 -18.859 1.00 98.31 207 ALA A N 1
ATOM 1562 C CA . ALA A 1 207 ? 13.473 1.589 -18.163 1.00 98.31 207 ALA A CA 1
ATOM 1563 C C . ALA A 1 207 ? 14.119 1.525 -16.767 1.00 98.31 207 ALA A C 1
ATOM 1565 O O . ALA A 1 207 ? 13.473 1.142 -15.790 1.00 98.31 207 ALA A O 1
ATOM 1566 N N . GLN A 1 208 ? 15.376 1.957 -16.630 1.00 98.00 208 GLN A N 1
ATOM 1567 C CA . GLN A 1 208 ? 16.045 2.027 -15.329 1.00 98.00 208 GLN A CA 1
ATOM 1568 C C . GLN A 1 208 ? 15.370 3.023 -14.379 1.00 98.00 208 GLN A C 1
ATOM 1570 O O . GLN A 1 208 ? 15.215 2.725 -13.192 1.00 98.00 208 GLN A O 1
ATOM 1575 N N . ALA A 1 209 ? 14.941 4.185 -14.879 1.00 98.31 209 ALA A N 1
ATOM 1576 C CA . ALA A 1 209 ? 14.191 5.155 -14.087 1.00 98.31 209 ALA A CA 1
ATOM 1577 C C . ALA A 1 209 ? 12.846 4.580 -13.608 1.00 98.31 209 ALA A C 1
ATOM 1579 O O . ALA A 1 209 ? 12.505 4.715 -12.431 1.00 98.31 209 ALA A O 1
ATOM 1580 N N . GLN A 1 210 ? 12.124 3.865 -14.476 1.00 98.44 210 GLN A N 1
ATOM 1581 C CA . GLN A 1 210 ? 10.872 3.191 -14.118 1.00 98.44 210 GLN A CA 1
ATOM 1582 C C . GLN A 1 210 ? 11.082 2.115 -13.048 1.00 98.44 210 GLN A C 1
ATOM 1584 O O . GLN A 1 210 ? 10.343 2.075 -12.066 1.00 98.44 210 GLN A O 1
ATOM 1589 N N . VAL A 1 211 ? 12.118 1.282 -13.177 1.00 98.56 211 VAL A N 1
ATOM 1590 C CA . VAL A 1 211 ? 12.444 0.260 -12.167 1.00 98.56 211 VAL A CA 1
ATOM 1591 C C . VAL A 1 211 ? 12.754 0.901 -10.813 1.00 98.56 211 VAL A C 1
ATOM 1593 O O . VAL A 1 211 ? 12.289 0.409 -9.786 1.00 98.56 211 VAL A O 1
ATOM 1596 N N . LYS A 1 212 ? 13.496 2.016 -10.786 1.00 98.44 212 LYS A N 1
ATOM 1597 C CA . LYS A 1 212 ? 13.760 2.761 -9.543 1.00 98.44 212 LYS A CA 1
ATOM 1598 C C . LYS A 1 212 ? 12.470 3.298 -8.919 1.00 98.44 212 LYS A C 1
ATOM 1600 O O . LYS A 1 212 ? 12.271 3.132 -7.717 1.00 98.44 212 LYS A O 1
ATOM 1605 N N . ALA A 1 213 ? 11.581 3.880 -9.724 1.00 98.25 213 ALA A N 1
ATOM 1606 C CA . ALA A 1 213 ? 10.291 4.379 -9.252 1.00 98.25 213 ALA A CA 1
ATOM 1607 C C . ALA A 1 213 ? 9.411 3.253 -8.681 1.00 98.25 213 ALA A C 1
ATOM 1609 O O . ALA A 1 213 ? 8.850 3.399 -7.597 1.00 98.25 213 ALA A O 1
ATOM 1610 N N . LEU A 1 214 ? 9.347 2.103 -9.361 1.00 98.50 214 LEU A N 1
ATOM 1611 C CA . LEU A 1 214 ? 8.598 0.933 -8.895 1.00 98.50 214 LEU A CA 1
ATOM 1612 C C . LEU A 1 214 ? 9.162 0.361 -7.592 1.00 98.50 214 LEU A C 1
ATOM 1614 O O . LEU A 1 214 ? 8.392 0.019 -6.699 1.00 98.50 214 LEU A O 1
ATOM 1618 N N . ARG A 1 215 ? 10.491 0.299 -7.441 1.00 98.62 215 ARG A N 1
ATOM 1619 C CA . ARG A 1 215 ? 11.127 -0.128 -6.183 1.00 98.62 215 ARG A CA 1
ATOM 1620 C C . ARG A 1 215 ? 10.777 0.801 -5.024 1.00 98.62 215 ARG A C 1
ATOM 1622 O O . ARG A 1 215 ? 10.440 0.320 -3.947 1.00 98.62 215 ARG A O 1
ATOM 1629 N N . LEU A 1 216 ? 10.810 2.114 -5.251 1.00 98.50 216 LEU A N 1
ATOM 1630 C CA . LEU A 1 216 ? 10.433 3.090 -4.229 1.00 98.50 216 LEU A CA 1
ATOM 1631 C C . LEU A 1 216 ? 8.952 2.958 -3.842 1.00 98.50 216 LEU A C 1
ATOM 1633 O O . LEU A 1 216 ? 8.626 2.965 -2.657 1.00 98.50 216 LEU A O 1
ATOM 1637 N N . ALA A 1 217 ? 8.065 2.788 -4.824 1.00 98.25 217 ALA A N 1
ATOM 1638 C CA . ALA A 1 217 ? 6.641 2.573 -4.578 1.00 98.25 217 ALA A CA 1
ATOM 1639 C C . ALA A 1 217 ? 6.382 1.277 -3.788 1.00 98.25 217 ALA A C 1
ATOM 1641 O O . ALA A 1 217 ? 5.592 1.282 -2.843 1.00 98.25 217 ALA A O 1
ATOM 1642 N N . LEU A 1 218 ? 7.085 0.189 -4.123 1.00 98.62 218 LEU A N 1
ATOM 1643 C CA . LEU A 1 218 ? 7.006 -1.076 -3.393 1.00 98.62 218 LEU A CA 1
ATOM 1644 C C . LEU A 1 218 ? 7.429 -0.891 -1.931 1.00 98.62 218 LEU A C 1
ATOM 1646 O O . LEU A 1 218 ? 6.675 -1.267 -1.036 1.00 98.62 218 LEU A O 1
ATOM 1650 N N . TYR A 1 219 ? 8.572 -0.248 -1.687 1.00 98.44 219 TYR A N 1
ATOM 1651 C CA . TYR A 1 219 ? 9.058 0.033 -0.335 1.00 98.44 219 TYR A CA 1
ATOM 1652 C C . TYR A 1 219 ? 8.046 0.847 0.486 1.00 98.44 219 TYR A C 1
ATOM 1654 O O . TYR A 1 219 ? 7.707 0.482 1.610 1.00 98.44 219 TYR A O 1
ATOM 1662 N N . GLN A 1 220 ? 7.486 1.913 -0.095 1.00 98.56 220 GLN A N 1
ATOM 1663 C CA . GLN A 1 220 ? 6.462 2.719 0.575 1.00 98.56 220 GLN A CA 1
ATOM 1664 C C . GLN A 1 220 ? 5.198 1.912 0.885 1.00 98.56 220 GLN A C 1
ATOM 1666 O O . GLN A 1 220 ? 4.616 2.074 1.955 1.00 98.56 220 GLN A O 1
ATOM 1671 N N . SER A 1 221 ? 4.770 1.042 -0.034 1.00 98.38 221 SER A N 1
ATOM 1672 C CA . SER A 1 221 ? 3.615 0.177 0.205 1.00 98.38 221 SER A CA 1
ATOM 1673 C C . SER A 1 221 ? 3.878 -0.809 1.345 1.00 98.38 221 SER A C 1
ATOM 1675 O O . SER A 1 221 ? 3.045 -0.930 2.235 1.00 98.38 221 SER A O 1
ATOM 1677 N N . GLN A 1 222 ? 5.057 -1.436 1.387 1.00 98.50 222 GLN A N 1
ATOM 1678 C CA . GLN A 1 222 ? 5.448 -2.358 2.456 1.00 98.50 222 GLN A CA 1
ATOM 1679 C C . GLN A 1 222 ? 5.518 -1.666 3.816 1.00 98.50 222 GLN A C 1
ATOM 1681 O O . GLN A 1 222 ? 5.077 -2.237 4.810 1.00 98.50 222 GLN A O 1
ATOM 1686 N N . LYS A 1 223 ? 6.021 -0.427 3.857 1.00 98.56 223 LYS A N 1
ATOM 1687 C CA . LYS A 1 223 ? 6.025 0.380 5.078 1.00 98.56 223 LYS A CA 1
ATOM 1688 C C . LYS A 1 223 ? 4.603 0.600 5.603 1.00 98.56 223 LYS A C 1
ATOM 1690 O O . LYS A 1 223 ? 4.337 0.304 6.760 1.00 98.56 223 LYS A O 1
ATOM 1695 N N . LYS A 1 224 ? 3.679 1.024 4.734 1.00 98.56 224 LYS A N 1
ATOM 1696 C CA . LYS A 1 224 ? 2.264 1.213 5.098 1.00 98.56 224 LYS A CA 1
ATOM 1697 C C . LYS A 1 224 ? 1.594 -0.083 5.553 1.00 98.56 224 LYS A C 1
ATOM 1699 O O . LYS A 1 224 ? 0.773 -0.052 6.457 1.00 98.56 224 LYS A O 1
ATOM 1704 N N . TYR A 1 225 ? 1.936 -1.218 4.939 1.00 98.44 225 TYR A N 1
ATOM 1705 C CA . TYR A 1 225 ? 1.428 -2.521 5.376 1.00 98.44 225 TYR A CA 1
ATOM 1706 C C . TYR A 1 225 ? 1.917 -2.900 6.777 1.00 98.44 225 TYR A C 1
ATOM 1708 O O . TYR A 1 225 ? 1.135 -3.465 7.534 1.00 98.44 225 TYR A O 1
ATOM 1716 N N . ARG A 1 226 ? 3.170 -2.584 7.137 1.00 98.69 226 ARG A N 1
ATOM 1717 C CA . ARG A 1 226 ? 3.668 -2.779 8.508 1.00 98.69 226 ARG A CA 1
ATOM 1718 C C . ARG A 1 226 ? 2.936 -1.888 9.505 1.00 98.69 226 ARG A C 1
ATOM 1720 O O . ARG A 1 226 ? 2.389 -2.415 10.461 1.00 98.69 226 ARG A O 1
ATOM 1727 N N . GLU A 1 227 ? 2.839 -0.590 9.220 1.00 98.62 227 GLU A N 1
ATOM 1728 C CA . GLU A 1 227 ? 2.117 0.369 10.072 1.00 98.62 227 GLU A CA 1
ATOM 1729 C C . GLU A 1 227 ? 0.656 -0.073 10.299 1.00 98.62 227 GLU A C 1
ATOM 1731 O O . GLU A 1 227 ? 0.181 -0.109 11.429 1.00 98.62 227 GLU A O 1
ATOM 1736 N N . ALA A 1 228 ? -0.042 -0.506 9.242 1.00 98.38 228 ALA A N 1
ATOM 1737 C CA . ALA A 1 228 ? -1.410 -1.016 9.351 1.00 98.38 228 ALA A CA 1
ATOM 1738 C C . ALA A 1 228 ? -1.509 -2.353 10.111 1.00 98.38 228 ALA A C 1
ATOM 1740 O O . ALA A 1 228 ? -2.532 -2.633 10.735 1.00 98.38 228 ALA A O 1
ATOM 1741 N N . SER A 1 229 ? -0.475 -3.199 10.047 1.00 98.50 229 SER A N 1
ATOM 1742 C CA . SER A 1 229 ? -0.422 -4.441 10.827 1.00 98.50 229 SER A CA 1
ATOM 1743 C C . SER A 1 229 ? -0.252 -4.146 12.314 1.00 98.50 229 SER A C 1
ATOM 1745 O O . SER A 1 229 ? -0.962 -4.731 13.121 1.00 98.50 229 SER A O 1
ATOM 1747 N N . GLU A 1 230 ? 0.636 -3.218 12.667 1.00 98.56 230 GLU A N 1
ATOM 1748 C CA . GLU A 1 230 ? 0.856 -2.783 14.051 1.00 98.56 230 GLU A CA 1
ATOM 1749 C C . GLU A 1 230 ? -0.409 -2.138 14.641 1.00 98.56 230 GLU A C 1
ATOM 1751 O O . GLU A 1 230 ? -0.793 -2.442 15.768 1.00 98.56 230 GLU A O 1
ATOM 1756 N N . GLU A 1 231 ? -1.109 -1.304 13.863 1.00 98.69 231 GLU A N 1
ATOM 1757 C CA . GLU A 1 231 ? -2.393 -0.720 14.270 1.00 98.69 231 GLU A CA 1
ATOM 1758 C C . GLU A 1 231 ? -3.457 -1.799 14.514 1.00 98.69 231 GLU A C 1
ATOM 1760 O O . GLU A 1 231 ? -4.176 -1.748 15.512 1.00 98.69 231 GLU A O 1
ATOM 1765 N N . ARG A 1 232 ? -3.543 -2.810 13.639 1.00 98.56 232 ARG A N 1
ATOM 1766 C CA . ARG A 1 232 ? -4.466 -3.937 13.825 1.00 98.56 232 ARG A CA 1
ATOM 1767 C C . ARG A 1 232 ? -4.166 -4.691 15.118 1.00 98.56 232 ARG A C 1
ATOM 1769 O O . ARG A 1 232 ? -5.101 -4.979 15.860 1.00 98.56 232 ARG A O 1
ATOM 1776 N N . ASP A 1 233 ? -2.901 -5.003 15.373 1.00 98.50 233 ASP A N 1
ATOM 1777 C CA . ASP A 1 233 ? -2.498 -5.763 16.557 1.00 98.50 233 ASP A CA 1
ATOM 1778 C C . ASP A 1 233 ? -2.786 -4.951 17.841 1.00 98.50 233 ASP A C 1
ATOM 1780 O O . ASP A 1 233 ? -3.335 -5.485 18.804 1.00 98.50 233 ASP A O 1
ATOM 1784 N N . SER A 1 234 ? -2.558 -3.630 17.818 1.00 98.62 234 SER A N 1
ATOM 1785 C CA . SER A 1 234 ? -2.944 -2.725 18.912 1.00 98.62 234 SER A CA 1
ATOM 1786 C C . SER A 1 234 ? -4.459 -2.684 19.148 1.00 98.62 234 SER A C 1
ATOM 1788 O O . SER A 1 234 ? -4.902 -2.654 20.297 1.00 98.62 234 SER A O 1
ATOM 1790 N N . LEU A 1 235 ? -5.265 -2.658 18.083 1.00 98.50 235 LEU A N 1
ATOM 1791 C CA . LEU A 1 235 ? -6.726 -2.672 18.191 1.00 98.50 235 LEU A CA 1
ATOM 1792 C C . LEU A 1 235 ? -7.253 -4.024 18.682 1.00 98.50 235 LEU A C 1
ATOM 1794 O O . LEU A 1 235 ? -8.288 -4.073 19.348 1.00 98.50 235 LEU A O 1
ATOM 1798 N N . GLU A 1 236 ? -6.576 -5.124 18.353 1.00 98.56 236 GLU A N 1
ATOM 1799 C CA . GLU A 1 236 ? -6.922 -6.457 18.844 1.00 98.56 236 GLU A CA 1
ATOM 1800 C C . GLU A 1 236 ? -6.702 -6.559 20.359 1.00 98.56 236 GLU A C 1
ATOM 1802 O O . GLU A 1 236 ? -7.621 -6.972 21.071 1.00 98.56 236 GLU A O 1
ATOM 1807 N N . GLU A 1 237 ? -5.566 -6.064 20.862 1.00 98.69 237 GLU A N 1
ATOM 1808 C CA . GLU A 1 237 ? -5.283 -5.975 22.301 1.00 98.69 237 GLU A CA 1
ATOM 1809 C C . GLU A 1 237 ? -6.312 -5.093 23.035 1.00 98.69 237 GLU A C 1
ATOM 1811 O O . GLU A 1 237 ? -6.856 -5.479 24.077 1.00 98.69 237 GLU A O 1
ATOM 1816 N N . GLU A 1 238 ? -6.657 -3.928 22.473 1.00 98.69 238 GLU A N 1
ATOM 1817 C CA . GLU A 1 238 ? -7.698 -3.061 23.037 1.00 98.69 238 GLU A CA 1
ATOM 1818 C C . GLU A 1 238 ? -9.065 -3.764 23.077 1.00 98.69 238 GLU A C 1
ATOM 1820 O O . GLU A 1 238 ? -9.798 -3.672 24.068 1.00 98.69 238 GLU A O 1
ATOM 1825 N N . ASN A 1 239 ? -9.412 -4.518 22.032 1.00 98.50 239 ASN A N 1
ATOM 1826 C CA . ASN A 1 239 ? -10.669 -5.254 21.972 1.00 98.50 239 ASN A CA 1
ATOM 1827 C C . ASN A 1 239 ? -10.729 -6.368 23.025 1.00 98.50 239 ASN A C 1
ATOM 1829 O O . ASN A 1 239 ? -11.752 -6.538 23.689 1.00 98.50 239 ASN A O 1
ATOM 1833 N N . GLU A 1 240 ? -9.639 -7.111 23.221 1.00 98.75 240 GLU A N 1
ATOM 1834 C CA . GLU A 1 240 ? -9.539 -8.108 24.290 1.00 98.75 240 GLU A CA 1
ATOM 1835 C C . GLU A 1 240 ? -9.705 -7.482 25.677 1.00 98.75 240 GLU A C 1
ATOM 1837 O O . GLU A 1 240 ? -10.488 -7.985 26.490 1.00 98.75 240 GLU A O 1
ATOM 1842 N N . ARG A 1 241 ? -9.065 -6.333 25.923 1.00 98.81 241 ARG A N 1
ATOM 1843 C CA . ARG A 1 241 ? -9.241 -5.572 27.165 1.00 98.81 241 ARG A CA 1
ATOM 1844 C C . ARG A 1 241 ? -10.700 -5.162 27.383 1.00 98.81 241 ARG A C 1
ATOM 1846 O O . ARG A 1 241 ? -11.227 -5.362 28.477 1.00 98.81 241 ARG A O 1
ATOM 1853 N N . LEU A 1 242 ? -11.368 -4.628 26.360 1.00 98.62 242 LEU A N 1
ATOM 1854 C CA . LEU A 1 242 ? -12.780 -4.237 26.445 1.00 98.62 242 LEU A CA 1
ATOM 1855 C C . LEU A 1 242 ? -13.705 -5.441 26.667 1.00 98.62 242 LEU A C 1
ATOM 1857 O O . LEU A 1 242 ? -14.694 -5.338 27.393 1.00 98.62 242 LEU A O 1
ATOM 1861 N N . ARG A 1 243 ? -13.400 -6.605 26.081 1.00 98.62 243 ARG A N 1
ATOM 1862 C CA . ARG A 1 243 ? -14.140 -7.847 26.361 1.00 98.62 243 ARG A CA 1
ATOM 1863 C C . ARG A 1 243 ? -13.981 -8.280 27.816 1.00 98.62 243 ARG A C 1
ATOM 1865 O O . ARG A 1 243 ? -14.976 -8.664 28.427 1.00 98.62 243 ARG A O 1
ATOM 1872 N N . ALA A 1 244 ? -12.776 -8.183 28.375 1.00 98.69 244 ALA A N 1
ATOM 1873 C CA . ALA A 1 244 ? -12.534 -8.482 29.784 1.00 98.69 244 ALA A CA 1
ATOM 1874 C C . ALA A 1 244 ? -13.290 -7.512 30.711 1.00 98.69 244 ALA A C 1
ATOM 1876 O O . ALA A 1 244 ? -13.949 -7.951 31.652 1.00 98.69 244 ALA A O 1
ATOM 1877 N N . GLU A 1 245 ? -13.267 -6.209 30.413 1.00 98.69 245 GLU A N 1
ATOM 1878 C CA . GLU A 1 245 ? -14.012 -5.196 31.171 1.00 98.69 245 GLU A CA 1
ATOM 1879 C C . GLU A 1 245 ? -15.528 -5.437 31.123 1.00 98.69 245 GLU A C 1
ATOM 1881 O O . GLU A 1 245 ? -16.192 -5.415 32.159 1.00 98.69 245 GLU A O 1
ATOM 1886 N N . ASN A 1 246 ? -16.073 -5.755 29.946 1.00 98.38 246 ASN A N 1
ATOM 1887 C CA . ASN A 1 246 ? -17.483 -6.123 29.806 1.00 98.38 246 ASN A CA 1
ATOM 1888 C C . ASN A 1 246 ? -17.839 -7.387 30.601 1.00 98.38 246 ASN A C 1
ATOM 1890 O O . ASN A 1 246 ? -18.930 -7.456 31.165 1.00 98.38 246 ASN A O 1
ATOM 1894 N N . GLY A 1 247 ? -16.928 -8.362 30.687 1.00 98.62 247 GLY A N 1
ATOM 1895 C CA . GLY A 1 247 ? -17.096 -9.544 31.534 1.00 98.62 247 GLY A CA 1
ATOM 1896 C C . GLY A 1 247 ? -17.225 -9.188 33.018 1.00 98.62 247 GLY A C 1
ATOM 1897 O O . GLY A 1 247 ? -18.154 -9.643 33.677 1.00 98.62 247 GLY A O 1
ATOM 1898 N N . LEU A 1 248 ? -16.361 -8.302 33.522 1.00 98.69 248 LEU A N 1
ATOM 1899 C CA . LEU A 1 248 ? -16.432 -7.816 34.908 1.00 98.69 248 LEU A CA 1
ATOM 1900 C C . LEU A 1 248 ? -17.712 -7.017 35.185 1.00 98.69 248 LEU A C 1
ATOM 1902 O O . LEU A 1 248 ? -18.272 -7.081 36.277 1.00 98.69 248 LEU A O 1
ATOM 1906 N N . MET A 1 249 ? -18.183 -6.242 34.207 1.00 98.44 249 MET A N 1
ATOM 1907 C CA . MET A 1 249 ? -19.448 -5.516 34.335 1.00 98.44 249 MET A CA 1
ATOM 1908 C C . MET A 1 249 ? -20.654 -6.461 34.344 1.00 98.44 249 MET A C 1
ATOM 1910 O O . MET A 1 249 ? -21.615 -6.193 35.061 1.00 98.44 249 MET A O 1
ATOM 1914 N N . ALA A 1 250 ? -20.605 -7.569 33.599 1.00 98.50 250 ALA A N 1
ATOM 1915 C CA . ALA A 1 250 ? -21.633 -8.605 33.657 1.00 98.50 250 ALA A CA 1
ATOM 1916 C C . ALA A 1 250 ? -21.683 -9.276 35.041 1.00 98.50 250 ALA A C 1
ATOM 1918 O O . ALA A 1 250 ? -22.760 -9.353 35.621 1.00 98.50 250 ALA A O 1
ATOM 1919 N N . GLU A 1 251 ? -20.532 -9.645 35.612 1.00 98.62 251 GLU A N 1
ATOM 1920 C CA . GLU A 1 251 ? -20.440 -10.209 36.972 1.00 98.62 251 GLU A CA 1
ATOM 1921 C C . GLU A 1 251 ? -21.007 -9.244 38.027 1.00 98.62 251 GLU A C 1
ATOM 1923 O O . GLU A 1 251 ? -21.853 -9.614 38.838 1.00 98.62 251 GLU A O 1
ATOM 1928 N N . ARG A 1 252 ? -20.642 -7.957 37.956 1.00 98.50 252 ARG A N 1
ATOM 1929 C CA . ARG A 1 252 ? -21.214 -6.929 38.843 1.00 98.50 252 ARG A CA 1
ATOM 1930 C C . ARG A 1 252 ? -22.730 -6.795 38.704 1.00 98.50 252 ARG A C 1
ATOM 1932 O O . ARG A 1 252 ? -23.398 -6.480 39.687 1.00 98.50 252 ARG A O 1
ATOM 1939 N N . ASN A 1 253 ? -23.277 -6.978 37.503 1.00 98.44 253 ASN A N 1
ATOM 1940 C CA . ASN A 1 253 ? -24.724 -6.939 37.302 1.00 98.44 253 ASN A CA 1
ATOM 1941 C C . ASN A 1 253 ? -25.411 -8.148 37.950 1.00 98.44 253 ASN A C 1
ATOM 1943 O O . ASN A 1 253 ? -26.455 -7.965 38.570 1.00 98.44 253 ASN A O 1
ATOM 1947 N N . GLU A 1 254 ? -24.818 -9.342 37.876 1.00 98.56 254 GLU A N 1
ATOM 1948 C CA . GLU A 1 254 ? -25.321 -10.538 38.570 1.00 98.56 254 GLU A CA 1
ATOM 1949 C C . GLU A 1 254 ? -25.317 -10.346 40.099 1.00 98.56 254 GLU A C 1
ATOM 1951 O O . GLU A 1 254 ? -26.317 -10.627 40.766 1.00 98.56 254 GLU A O 1
ATOM 1956 N N . ASP A 1 255 ? -24.247 -9.772 40.659 1.00 98.50 255 ASP A N 1
ATOM 1957 C CA . ASP A 1 255 ? -24.176 -9.431 42.088 1.00 98.50 255 ASP A CA 1
ATOM 1958 C C . ASP A 1 255 ? -25.271 -8.431 42.497 1.00 98.50 255 ASP A C 1
ATOM 1960 O O . ASP A 1 255 ? -25.903 -8.557 43.552 1.00 98.50 255 ASP A O 1
ATOM 1964 N N . MET A 1 256 ? -25.525 -7.429 41.652 1.00 98.44 256 MET A N 1
ATOM 1965 C CA . MET A 1 256 ? -26.588 -6.448 41.870 1.00 98.44 256 MET A CA 1
ATOM 1966 C C . MET A 1 256 ? -27.984 -7.077 41.813 1.00 98.44 256 MET A C 1
ATOM 1968 O O . MET A 1 256 ? -28.854 -6.692 42.599 1.00 98.44 256 MET A O 1
ATOM 1972 N N . GLU A 1 257 ? -28.210 -8.049 40.927 1.00 98.50 257 GLU A N 1
ATOM 1973 C CA . GLU A 1 257 ? -29.452 -8.827 40.887 1.00 98.50 257 GLU A CA 1
ATOM 1974 C C . GLU A 1 257 ? -29.631 -9.650 42.170 1.00 98.50 257 GLU A C 1
ATOM 1976 O O . GLU A 1 257 ? -30.701 -9.594 42.782 1.00 98.50 257 GLU A O 1
ATOM 1981 N N . HIS A 1 258 ? -28.574 -10.311 42.655 1.00 98.38 258 HIS A N 1
ATOM 1982 C CA . HIS A 1 258 ? -28.612 -11.048 43.921 1.00 98.38 258 HIS A CA 1
ATOM 1983 C C . HIS A 1 258 ? -28.957 -10.137 45.112 1.00 98.38 258 HIS A C 1
ATOM 1985 O O . HIS A 1 258 ? -29.822 -10.467 45.926 1.00 98.38 258 HIS A O 1
ATOM 1991 N N . LEU A 1 259 ? -28.331 -8.958 45.207 1.00 98.56 259 LEU A N 1
ATOM 1992 C CA . LEU A 1 259 ? -28.652 -7.964 46.239 1.00 98.56 259 LEU A CA 1
ATOM 1993 C C . LEU A 1 259 ? -30.094 -7.442 46.120 1.00 98.56 259 LEU A C 1
ATOM 1995 O O . LEU A 1 259 ? -30.746 -7.185 47.136 1.00 98.56 259 LEU A O 1
ATOM 1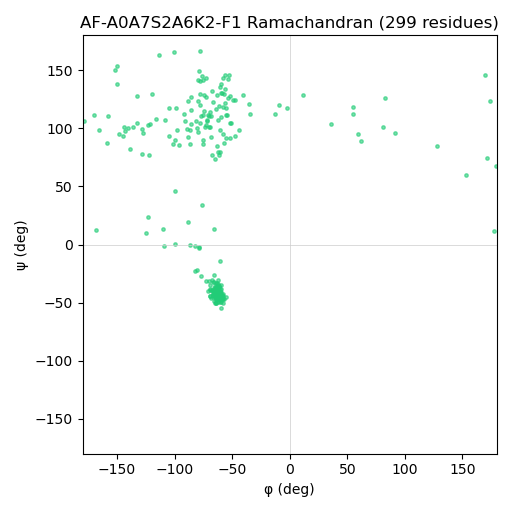999 N N . SER A 1 260 ? -30.611 -7.294 44.896 1.00 98.56 260 SER A N 1
ATOM 2000 C CA . SER A 1 260 ? -32.004 -6.900 44.653 1.00 98.56 260 SER A CA 1
ATOM 2001 C C . SER A 1 260 ? -32.989 -7.953 45.165 1.00 98.56 260 SER A C 1
ATOM 2003 O O . SER A 1 260 ? -33.966 -7.615 45.842 1.00 98.56 260 SER A O 1
ATOM 2005 N N . ASP A 1 261 ? -32.715 -9.230 44.903 1.00 98.50 261 ASP A N 1
ATOM 2006 C CA . ASP A 1 261 ? -33.530 -10.342 45.388 1.00 98.50 261 ASP A CA 1
ATOM 2007 C C . ASP A 1 261 ? -33.449 -10.490 46.915 1.00 98.50 261 ASP A C 1
ATOM 2009 O O . ASP A 1 261 ? -34.472 -10.712 47.573 1.00 98.50 261 ASP A O 1
ATOM 2013 N N . GLU A 1 262 ? -32.271 -10.288 47.512 1.00 98.62 262 GLU A N 1
ATOM 2014 C CA . GLU A 1 262 ? -32.115 -10.281 48.969 1.00 98.62 262 GLU A CA 1
ATOM 2015 C C . GLU A 1 262 ? -32.906 -9.126 49.610 1.00 98.62 262 GLU A C 1
ATOM 2017 O O . GLU A 1 262 ? -33.631 -9.325 50.588 1.00 98.62 262 GLU A O 1
ATOM 2022 N N . SER A 1 263 ? -32.853 -7.927 49.017 1.00 98.56 263 SER A N 1
ATOM 2023 C CA . SER A 1 263 ? -33.657 -6.777 49.444 1.00 98.56 263 SER A CA 1
ATOM 2024 C C . SER A 1 263 ? -35.159 -7.072 49.373 1.00 98.56 263 SER A C 1
ATOM 2026 O O . SER A 1 263 ? -35.884 -6.796 50.334 1.00 98.56 263 SER A O 1
ATOM 2028 N N . ARG A 1 264 ? -35.626 -7.713 48.291 1.00 98.69 264 ARG A N 1
ATOM 2029 C CA . ARG A 1 264 ? -37.024 -8.152 48.143 1.00 98.69 264 ARG A CA 1
ATOM 2030 C C . ARG A 1 264 ? -37.421 -9.141 49.244 1.00 98.69 264 ARG A C 1
ATOM 2032 O O . ARG A 1 264 ? -38.472 -8.979 49.858 1.00 98.69 264 ARG A O 1
ATOM 2039 N N . SER A 1 265 ? -36.553 -10.103 49.557 1.00 98.56 265 SER A N 1
ATOM 2040 C CA . SER A 1 265 ? -36.756 -11.068 50.647 1.00 98.56 265 SER A CA 1
ATOM 2041 C C . SER A 1 265 ? -36.876 -10.395 52.019 1.00 98.56 265 SER A C 1
ATOM 2043 O O . SER A 1 265 ? -37.755 -10.741 52.815 1.00 98.56 265 SER A O 1
ATOM 2045 N N . TYR A 1 266 ? -36.029 -9.403 52.322 1.00 98.31 266 TYR A N 1
ATOM 2046 C CA . TYR A 1 266 ? -36.168 -8.629 53.559 1.00 98.31 266 TYR A CA 1
ATOM 2047 C C . TYR A 1 266 ? -37.469 -7.832 53.592 1.00 98.31 266 TYR A C 1
ATOM 2049 O O . TYR A 1 266 ? -38.139 -7.826 54.625 1.00 98.31 266 TYR A O 1
ATOM 2057 N N . GLN A 1 267 ? -37.857 -7.210 52.479 1.00 98.31 267 GLN A N 1
ATOM 2058 C CA . GLN A 1 267 ? -39.100 -6.450 52.392 1.00 98.31 267 GLN A CA 1
ATOM 2059 C C . GLN A 1 267 ? -40.324 -7.328 52.689 1.00 98.31 267 GLN A C 1
ATOM 2061 O O . GLN A 1 267 ? -41.161 -6.959 53.510 1.00 98.31 267 GLN A O 1
ATOM 2066 N N . GLU A 1 268 ? -40.384 -8.536 52.124 1.00 98.56 268 GLU A N 1
ATOM 2067 C CA . GLU A 1 268 ? -41.462 -9.495 52.399 1.00 98.56 268 GLU A CA 1
ATOM 2068 C C . GLU A 1 268 ? -41.543 -9.885 53.885 1.00 98.56 268 GLU A C 1
ATOM 2070 O O . GLU A 1 268 ? -42.640 -10.013 54.443 1.00 98.56 268 GLU A O 1
ATOM 2075 N N . LYS A 1 269 ? -40.390 -10.045 54.555 1.00 98.56 269 LYS A N 1
ATOM 2076 C CA . LYS A 1 269 ? -40.329 -10.308 56.004 1.00 98.56 269 LYS A CA 1
ATOM 2077 C C . LYS A 1 269 ? -40.852 -9.120 56.811 1.00 98.56 269 LYS A C 1
ATOM 2079 O O . LYS A 1 269 ? -41.625 -9.332 57.747 1.00 98.56 269 LYS A O 1
ATOM 2084 N N . TYR A 1 270 ? -40.471 -7.894 56.450 1.00 98.50 270 TYR A N 1
ATOM 2085 C CA . TYR A 1 270 ? -40.982 -6.676 57.086 1.00 98.50 270 TYR A CA 1
ATOM 2086 C C . TYR A 1 270 ? -42.497 -6.544 56.916 1.00 98.50 270 TYR A C 1
ATOM 2088 O O . TYR A 1 270 ? -43.203 -6.358 57.907 1.00 98.50 270 TYR A O 1
ATOM 2096 N N . ASP A 1 271 ? -43.016 -6.745 55.705 1.00 98.44 271 ASP A N 1
ATOM 2097 C CA . ASP A 1 271 ? -44.457 -6.721 55.433 1.00 98.44 271 ASP A CA 1
ATOM 2098 C C . ASP A 1 271 ? -45.201 -7.824 56.206 1.00 98.44 271 ASP A C 1
ATOM 2100 O O . ASP A 1 271 ? -46.353 -7.662 56.619 1.00 98.44 271 ASP A O 1
ATOM 2104 N N . GLY A 1 272 ? -44.560 -8.979 56.410 1.00 98.44 272 GLY A N 1
ATOM 2105 C CA . GLY A 1 272 ? -45.058 -10.051 57.271 1.00 98.44 272 GLY A CA 1
ATOM 2106 C C . GLY A 1 272 ? -45.161 -9.633 58.740 1.00 98.44 272 GLY A C 1
ATOM 2107 O O . GLY A 1 272 ? -46.216 -9.801 59.356 1.00 98.44 272 GLY A O 1
ATOM 2108 N N . LEU A 1 273 ? -44.096 -9.052 59.297 1.00 98.56 273 LEU A N 1
ATOM 2109 C CA . LEU A 1 273 ? -44.073 -8.545 60.673 1.00 98.56 273 LEU A CA 1
ATOM 2110 C C . LEU A 1 273 ? -45.092 -7.421 60.886 1.00 98.56 273 LEU A C 1
ATOM 2112 O O . LEU A 1 273 ? -45.806 -7.434 61.889 1.00 98.56 273 LEU A O 1
ATOM 2116 N N . GLN A 1 274 ? -45.216 -6.503 59.926 1.00 98.25 274 GLN A N 1
ATOM 2117 C CA . GLN A 1 274 ? -46.201 -5.425 59.960 1.00 98.25 274 GLN A CA 1
ATOM 2118 C C . GLN A 1 274 ? -47.626 -5.985 60.051 1.00 98.25 274 GLN A C 1
ATOM 2120 O O . GLN A 1 274 ? -48.396 -5.583 60.921 1.00 98.25 274 GLN A O 1
ATOM 2125 N N . ARG A 1 275 ? -47.955 -6.998 59.235 1.00 98.50 275 ARG A N 1
ATOM 2126 C CA . ARG A 1 275 ? -49.257 -7.683 59.291 1.00 98.50 275 ARG A CA 1
ATOM 2127 C C . ARG A 1 275 ? -49.533 -8.323 60.653 1.00 98.50 275 ARG A C 1
ATOM 2129 O O . ARG A 1 275 ? -50.664 -8.244 61.138 1.00 98.50 275 ARG A O 1
ATOM 2136 N N . ILE A 1 276 ? -48.527 -8.948 61.270 1.00 98.50 276 ILE A N 1
ATOM 2137 C CA . ILE A 1 276 ? -48.649 -9.531 62.617 1.00 98.50 276 ILE A CA 1
ATOM 2138 C C . ILE A 1 276 ? -48.906 -8.429 63.649 1.00 98.50 276 ILE A C 1
ATOM 2140 O O . ILE A 1 276 ? -49.834 -8.549 64.449 1.00 98.50 276 ILE A O 1
ATOM 2144 N N . MET A 1 277 ? -48.132 -7.343 63.609 1.00 98.38 277 MET A N 1
ATOM 2145 C CA . MET A 1 277 ? -48.279 -6.203 64.515 1.00 98.38 277 MET A CA 1
ATOM 2146 C C . MET A 1 277 ? -49.668 -5.561 64.402 1.00 98.38 277 MET A C 1
ATOM 2148 O O . MET A 1 277 ? -50.338 -5.377 65.417 1.00 98.38 277 MET A O 1
ATOM 2152 N N . ASP A 1 278 ? -50.157 -5.320 63.185 1.00 98.19 278 ASP A N 1
ATOM 2153 C CA . ASP A 1 278 ? -51.506 -4.795 62.943 1.00 98.19 278 ASP A CA 1
ATOM 2154 C C . ASP A 1 278 ? -52.599 -5.763 63.438 1.00 98.19 278 ASP A C 1
ATOM 2156 O O . ASP A 1 278 ? -53.679 -5.353 63.871 1.00 98.19 278 ASP A O 1
ATOM 2160 N N . GLY A 1 279 ? -52.352 -7.075 63.370 1.00 98.19 279 GLY A N 1
ATOM 2161 C CA . GLY A 1 279 ? -53.227 -8.101 63.944 1.00 98.19 279 GLY A CA 1
ATOM 2162 C C . GLY A 1 279 ? -53.272 -8.059 65.476 1.00 98.19 279 GLY A C 1
ATOM 2163 O O . GLY A 1 279 ? -54.354 -8.123 66.069 1.00 98.19 279 GLY A O 1
ATOM 2164 N N . LEU A 1 280 ? -52.114 -7.902 66.124 1.00 98.19 280 LEU A N 1
ATOM 2165 C CA . LEU A 1 280 ? -52.008 -7.765 67.579 1.00 98.19 280 LEU A CA 1
ATOM 2166 C C . LEU A 1 280 ? -52.667 -6.475 68.074 1.00 98.19 280 LEU A C 1
ATOM 2168 O O . LEU A 1 280 ? -53.427 -6.525 69.040 1.00 98.19 280 LEU A O 1
ATOM 2172 N N . LEU A 1 281 ? -52.447 -5.347 67.390 1.00 97.75 281 LEU A N 1
ATOM 2173 C CA . LEU A 1 281 ? -53.087 -4.066 67.710 1.00 97.75 281 LEU A CA 1
ATOM 2174 C C . LEU A 1 281 ? -54.617 -4.172 67.653 1.00 97.75 281 LEU A C 1
ATOM 2176 O O . LEU A 1 281 ? -55.295 -3.768 68.596 1.00 97.75 281 LEU A O 1
ATOM 2180 N N . ARG A 1 282 ? -55.164 -4.801 66.604 1.00 98.06 282 ARG A N 1
ATOM 2181 C CA . ARG A 1 282 ? -56.610 -5.067 66.496 1.00 98.06 282 ARG A CA 1
ATOM 2182 C C . ARG A 1 282 ? -57.127 -5.981 67.607 1.00 98.06 282 ARG A C 1
ATOM 2184 O O . ARG A 1 282 ? -58.181 -5.720 68.179 1.00 98.06 282 ARG A O 1
ATOM 2191 N N . SER A 1 283 ? -56.383 -7.031 67.945 1.00 97.75 283 SER A N 1
ATOM 2192 C CA . SER A 1 283 ? -56.761 -7.957 69.022 1.00 97.75 283 SER A CA 1
ATOM 2193 C C . SER A 1 283 ? -56.782 -7.263 70.387 1.00 97.75 283 SER A C 1
ATOM 2195 O O . SER A 1 283 ? -57.716 -7.449 71.167 1.00 97.75 283 SER A O 1
ATOM 2197 N N . LEU A 1 284 ? -55.783 -6.419 70.664 1.00 96.81 284 LEU A N 1
ATOM 2198 C CA . LEU A 1 284 ? -55.729 -5.592 71.869 1.00 96.81 284 LEU A CA 1
ATOM 2199 C C . LEU A 1 284 ? -56.919 -4.633 71.939 1.00 96.81 284 LEU A C 1
ATOM 2201 O O . LEU A 1 284 ? -57.549 -4.543 72.992 1.00 96.81 284 LEU A O 1
ATOM 2205 N N . GLN A 1 285 ? -57.269 -3.988 70.824 1.00 96.31 285 GLN A N 1
ATO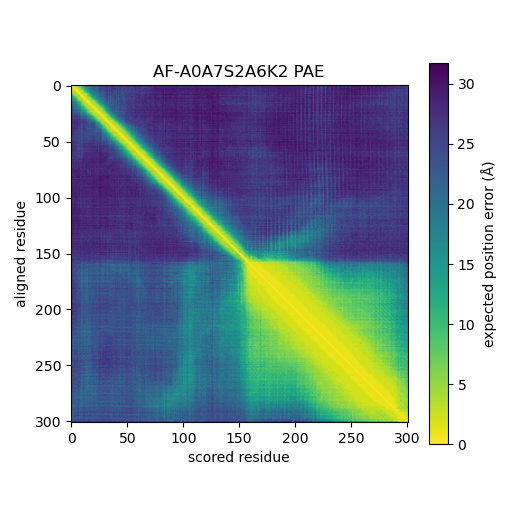M 2206 C CA . GLN A 1 285 ? -58.431 -3.107 70.746 1.00 96.31 285 GLN A CA 1
ATOM 2207 C C . GLN A 1 285 ? -59.728 -3.844 71.128 1.00 96.31 285 GLN A C 1
ATOM 2209 O O . GLN A 1 285 ? -60.428 -3.406 72.044 1.00 96.31 285 GLN A O 1
ATOM 2214 N N . VAL A 1 286 ? -59.995 -5.015 70.537 1.00 96.31 286 VAL A N 1
ATOM 2215 C CA . VAL A 1 286 ? -61.177 -5.838 70.869 1.00 96.31 286 VAL A CA 1
ATOM 2216 C C . VAL A 1 286 ? -61.208 -6.218 72.354 1.00 96.31 286 VAL A C 1
ATOM 2218 O O . VAL A 1 286 ? -62.255 -6.147 72.999 1.00 96.31 286 VAL A O 1
ATOM 2221 N N . VAL A 1 287 ? -60.065 -6.595 72.939 1.00 95.94 287 VAL A N 1
ATOM 2222 C CA . VAL A 1 287 ? -59.980 -6.923 74.373 1.00 95.94 287 VAL A CA 1
ATOM 2223 C C . VAL A 1 287 ? -60.268 -5.698 75.244 1.00 95.94 287 VAL A C 1
ATOM 2225 O O . VAL A 1 287 ? -60.961 -5.824 76.257 1.00 95.94 287 VAL A O 1
ATOM 2228 N N . THR A 1 288 ? -59.760 -4.517 74.880 1.00 95.00 288 THR A N 1
ATOM 2229 C CA . THR A 1 288 ? -60.039 -3.281 75.626 1.00 95.00 288 THR A CA 1
ATOM 2230 C C . THR A 1 288 ? -61.512 -2.895 75.560 1.00 95.00 288 THR A C 1
ATOM 2232 O O . THR A 1 288 ? -62.099 -2.625 76.605 1.00 95.00 288 THR A O 1
ATOM 2235 N N . GLU A 1 289 ? -62.133 -2.973 74.383 1.00 94.06 289 GLU A N 1
ATOM 2236 C CA . GLU A 1 289 ? -63.564 -2.716 74.190 1.00 94.06 289 GLU A CA 1
ATOM 2237 C C . GLU A 1 289 ? -64.427 -3.736 74.950 1.00 94.06 289 GLU A C 1
ATOM 2239 O O . GLU A 1 289 ? -65.406 -3.383 75.602 1.00 94.06 289 GLU A O 1
ATOM 2244 N N . SER A 1 290 ? -64.030 -5.011 74.971 1.00 93.00 290 SER A N 1
ATOM 2245 C CA . SER A 1 290 ? -64.729 -6.040 75.749 1.00 93.00 290 SER A CA 1
ATOM 2246 C C . SER A 1 290 ? -64.677 -5.770 77.259 1.00 93.00 290 SER A C 1
ATOM 2248 O O . SER A 1 290 ? -65.681 -5.926 77.960 1.00 93.00 290 SER A O 1
ATOM 2250 N N . LYS A 1 291 ? -63.521 -5.333 77.781 1.00 90.00 291 LYS A N 1
ATOM 2251 C CA . LYS A 1 291 ? -63.358 -4.982 79.202 1.00 90.00 291 LYS A CA 1
ATOM 2252 C C . LYS A 1 291 ? -64.179 -3.752 79.587 1.00 90.00 291 LYS A C 1
ATOM 2254 O O . LYS A 1 291 ? -64.808 -3.763 80.644 1.00 90.00 291 LYS A O 1
ATOM 2259 N N . THR A 1 292 ? -64.197 -2.712 78.752 1.00 88.56 292 THR A N 1
ATOM 2260 C CA . THR A 1 292 ? -64.989 -1.504 79.028 1.00 88.56 292 THR A CA 1
ATOM 2261 C C . THR A 1 292 ? -66.484 -1.814 79.025 1.00 88.56 292 THR A C 1
ATOM 2263 O O . THR A 1 292 ? -67.170 -1.405 79.963 1.00 88.56 292 THR A O 1
ATOM 2266 N N . VAL A 1 293 ? -66.970 -2.617 78.069 1.00 83.50 293 VAL A N 1
ATOM 2267 C CA . VAL A 1 293 ? -68.369 -3.080 78.015 1.00 83.50 293 VAL A CA 1
ATOM 2268 C C . VAL A 1 293 ? -68.742 -3.883 79.262 1.00 83.50 293 VAL A C 1
ATOM 2270 O O . VAL A 1 293 ? -69.747 -3.569 79.897 1.00 83.50 293 VAL A O 1
ATOM 2273 N N . LYS A 1 294 ? -67.916 -4.855 79.678 1.00 88.38 294 LYS A N 1
ATOM 2274 C CA . LYS A 1 294 ? -68.160 -5.614 80.921 1.00 88.38 294 LYS A CA 1
ATOM 2275 C C . LYS A 1 294 ? -68.219 -4.713 82.157 1.00 88.38 294 LYS A C 1
ATOM 2277 O O . LYS A 1 294 ? -69.128 -4.862 82.965 1.00 88.38 294 LYS A O 1
ATOM 2282 N N . SER A 1 295 ? -67.303 -3.750 82.284 1.00 83.81 295 SER A N 1
ATOM 2283 C CA . SER A 1 295 ? -67.297 -2.828 83.431 1.00 83.81 295 SER A CA 1
ATOM 2284 C C . SER A 1 295 ? -68.526 -1.912 83.476 1.00 83.8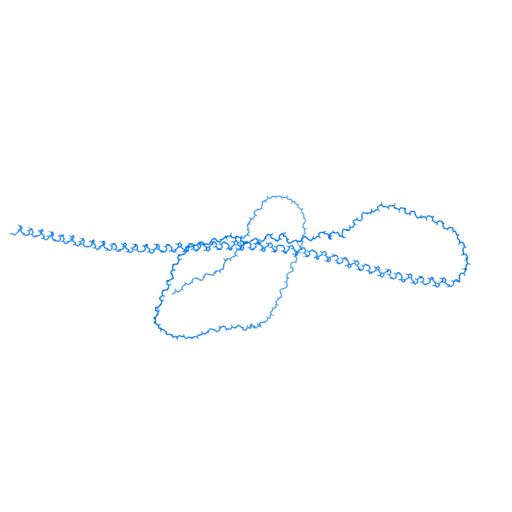1 295 SER A C 1
ATOM 2286 O O . SER A 1 295 ? -68.986 -1.540 84.553 1.00 83.81 295 SER A O 1
ATOM 2288 N N . LEU A 1 296 ? -69.064 -1.534 82.310 1.00 82.31 296 LEU A N 1
ATOM 2289 C CA . LEU A 1 296 ? -70.304 -0.768 82.224 1.00 82.31 296 LEU A CA 1
ATOM 2290 C C . LEU A 1 296 ? -71.491 -1.649 82.615 1.00 82.31 296 LEU A C 1
ATOM 2292 O O . LEU A 1 296 ? -72.361 -1.199 83.348 1.00 82.31 296 LEU A O 1
ATOM 2296 N N . GLN A 1 297 ? -71.498 -2.912 82.194 1.00 80.12 297 GLN A N 1
ATOM 2297 C CA . GLN A 1 297 ? -72.555 -3.856 82.537 1.00 80.12 297 GLN A CA 1
ATOM 2298 C C . GLN A 1 297 ? -72.639 -4.108 84.051 1.00 80.12 297 GLN A C 1
ATOM 2300 O O . GLN A 1 297 ? -73.735 -4.083 84.596 1.00 80.12 297 GLN A O 1
ATOM 2305 N N . GLU A 1 298 ? -71.504 -4.260 84.743 1.00 85.00 298 GLU A N 1
ATOM 2306 C CA . GLU A 1 298 ? -71.464 -4.397 86.212 1.00 85.00 298 GLU A CA 1
ATOM 2307 C C . GLU A 1 298 ? -71.917 -3.140 86.969 1.00 85.00 298 GLU A C 1
ATOM 2309 O O . GLU A 1 298 ? -72.364 -3.245 88.104 1.00 85.00 298 GLU A O 1
ATOM 2314 N N . LYS A 1 299 ? -71.799 -1.942 86.382 1.00 84.31 299 LYS A N 1
ATOM 2315 C CA . LYS A 1 299 ? -72.230 -0.693 87.037 1.00 84.31 299 LYS A CA 1
ATOM 2316 C C . LYS A 1 299 ? -73.724 -0.400 86.906 1.00 84.31 299 LYS A C 1
ATOM 2318 O O . LYS A 1 29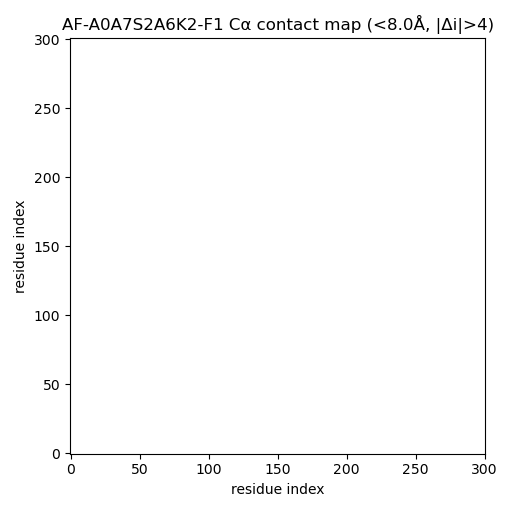9 ? -74.232 0.411 87.676 1.00 84.31 299 LYS A O 1
ATOM 2323 N N . TYR A 1 300 ? -74.389 -0.963 85.900 1.00 78.00 300 TYR A N 1
ATOM 2324 C CA . TYR A 1 300 ? -75.777 -0.635 85.547 1.00 78.00 300 TYR A CA 1
ATOM 2325 C C . TYR A 1 300 ? -76.785 -1.749 85.874 1.00 78.00 300 TYR A C 1
ATOM 2327 O O . TYR A 1 300 ? -77.979 -1.561 85.636 1.00 78.00 300 TYR A O 1
ATOM 2335 N N . VAL A 1 301 ? -76.319 -2.879 86.410 1.00 66.69 301 VAL A N 1
ATOM 2336 C CA . VAL A 1 301 ? -77.140 -3.978 86.945 1.00 66.69 301 VAL A CA 1
ATOM 2337 C C . VAL A 1 301 ? -77.067 -3.946 88.464 1.00 66.69 301 VAL A C 1
ATOM 2339 O O . VAL A 1 301 ? -78.139 -4.081 89.092 1.00 66.69 301 VAL A O 1
#